Protein AF-A0AAW6P8F5-F1 (afdb_monomer)

Secondary structure (DSSP, 8-state):
-PPPPEEEEEEE-SS--EEEEESSEEEEEEEEEESSTTEEEEEEEE-TTS-EEEEEEEEEEPTT--B----S-EEE-TT-EEEEEESS-EEEEEEEES----EEEEEEE-TT--EEEEESSEEE-EEEEEE-SSS-EEEEEEEE-TTS-EEEEEEEEEE-TT-EEE--S-EEE-TT-EEEEEESS-EEEEEEEE-

Radius of gyration: 16.74 Å; Cα contacts (8 Å, |Δi|>4): 625; chains: 1; bounding box: 38×42×43 Å

Structure (mmCIF, N/CA/C/O backbone):
data_AF-A0AAW6P8F5-F1
#
_entry.id   AF-A0AAW6P8F5-F1
#
loop_
_atom_site.group_PDB
_atom_site.id
_atom_site.type_symbol
_atom_site.label_atom_id
_atom_site.label_alt_id
_atom_site.label_comp_id
_atom_site.label_asym_id
_atom_site.label_entity_id
_atom_site.label_seq_id
_atom_site.pdbx_PDB_ins_code
_atom_site.Cartn_x
_atom_site.Cartn_y
_atom_site.Cartn_z
_atom_site.occupancy
_atom_site.B_iso_or_equiv
_atom_site.auth_seq_id
_atom_site.auth_comp_id
_atom_site.auth_asym_id
_atom_site.auth_atom_id
_atom_site.pdbx_PDB_model_num
ATOM 1 N N . MET A 1 1 ? 4.689 -23.070 16.810 1.00 48.59 1 MET A N 1
ATOM 2 C CA . MET A 1 1 ? 5.165 -23.738 15.580 1.00 48.59 1 MET A CA 1
ATOM 3 C C . MET A 1 1 ? 5.319 -22.648 14.531 1.00 48.59 1 MET A C 1
ATOM 5 O O . MET A 1 1 ? 4.335 -21.970 14.269 1.00 48.59 1 MET A O 1
ATOM 9 N N . ALA A 1 2 ? 6.534 -22.364 14.055 1.00 56.84 2 ALA A N 1
ATOM 10 C CA . ALA A 1 2 ? 6.728 -21.344 13.023 1.00 56.84 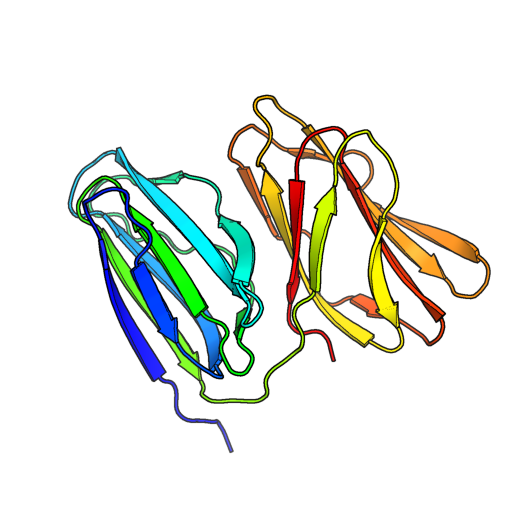2 ALA A CA 1
ATOM 11 C C . ALA A 1 2 ? 6.194 -21.886 11.690 1.00 56.84 2 ALA A C 1
ATOM 13 O O . ALA A 1 2 ? 6.501 -23.022 11.330 1.00 56.84 2 ALA A O 1
ATOM 14 N N . LEU A 1 3 ? 5.363 -21.109 10.997 1.00 65.75 3 LEU A N 1
ATOM 15 C CA . LEU A 1 3 ? 4.873 -21.479 9.669 1.00 65.75 3 LEU A CA 1
ATOM 16 C C . LEU A 1 3 ? 6.059 -21.486 8.685 1.00 65.75 3 LEU A C 1
ATOM 18 O O . LEU A 1 3 ? 6.947 -20.637 8.816 1.00 65.75 3 LEU A O 1
ATOM 22 N N . PRO A 1 4 ? 6.112 -22.432 7.731 1.00 75.81 4 PRO A N 1
ATOM 23 C CA . PRO A 1 4 ? 7.216 -22.514 6.784 1.00 75.81 4 PRO A CA 1
ATOM 24 C C . PRO A 1 4 ? 7.264 -21.248 5.925 1.00 75.81 4 PRO A C 1
ATOM 26 O O . PRO A 1 4 ? 6.243 -20.821 5.387 1.00 75.81 4 PRO A O 1
ATOM 29 N N . GLN A 1 5 ? 8.445 -20.643 5.786 1.00 83.06 5 GLN A N 1
ATOM 30 C CA . GLN A 1 5 ? 8.610 -19.523 4.863 1.00 83.06 5 GLN A CA 1
ATOM 31 C C . GLN A 1 5 ? 8.433 -19.986 3.411 1.00 83.06 5 GLN A C 1
ATOM 33 O O . GLN A 1 5 ? 8.855 -21.078 3.034 1.00 83.06 5 GLN A O 1
ATOM 38 N N . GLN A 1 6 ? 7.824 -19.127 2.602 1.00 88.00 6 GLN A N 1
ATOM 39 C CA . GLN A 1 6 ? 7.679 -19.272 1.161 1.00 88.00 6 GLN A CA 1
ATOM 40 C C . GLN A 1 6 ? 8.405 -18.129 0.456 1.00 88.00 6 GLN A C 1
ATOM 42 O O . GLN A 1 6 ? 8.373 -16.974 0.897 1.00 88.00 6 GLN A O 1
ATOM 47 N N . THR A 1 7 ? 9.047 -18.475 -0.655 1.00 90.81 7 THR A N 1
ATOM 48 C CA . THR A 1 7 ? 9.694 -17.530 -1.561 1.00 90.81 7 THR A CA 1
ATOM 49 C C . THR A 1 7 ? 8.877 -17.441 -2.837 1.00 90.81 7 THR A C 1
ATOM 51 O O . THR A 1 7 ? 8.507 -18.460 -3.415 1.00 90.81 7 THR A O 1
ATOM 54 N N . TYR A 1 8 ? 8.624 -16.216 -3.279 1.00 92.06 8 TYR A N 1
ATOM 55 C CA . TYR A 1 8 ? 7.922 -15.915 -4.519 1.00 92.06 8 TYR A CA 1
ATOM 56 C C . TYR A 1 8 ? 8.848 -15.100 -5.406 1.00 92.06 8 TYR A C 1
ATOM 58 O O . TYR A 1 8 ? 9.528 -14.199 -4.909 1.00 92.06 8 TYR A O 1
ATOM 66 N N . ILE A 1 9 ? 8.890 -15.423 -6.694 1.00 94.44 9 ILE A N 1
ATOM 67 C CA . ILE A 1 9 ? 9.818 -14.815 -7.647 1.00 94.44 9 ILE A CA 1
ATOM 68 C C . ILE A 1 9 ? 9.036 -14.394 -8.886 1.00 94.44 9 ILE A C 1
ATOM 70 O O . ILE A 1 9 ? 8.177 -15.139 -9.357 1.00 94.44 9 ILE A O 1
ATOM 74 N N . ALA A 1 10 ? 9.338 -13.211 -9.409 1.00 95.88 10 ALA A N 1
ATOM 75 C CA . ALA A 1 10 ? 8.818 -12.733 -10.683 1.00 95.88 10 ALA A CA 1
ATOM 76 C C . ALA A 1 10 ? 9.863 -11.863 -11.386 1.00 95.88 10 ALA 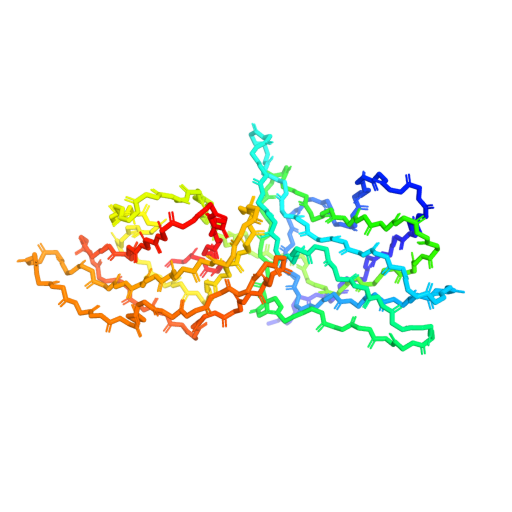A C 1
ATOM 78 O O . ALA A 1 10 ? 10.680 -11.231 -10.722 1.00 95.88 10 ALA A O 1
ATOM 79 N N . SER A 1 11 ? 9.783 -11.775 -12.712 1.00 95.75 11 SER A N 1
ATOM 80 C CA . SER A 1 11 ? 10.605 -10.859 -13.508 1.00 95.75 11 SER A CA 1
ATOM 81 C C . SER A 1 11 ? 9.707 -9.960 -14.361 1.00 95.75 11 SER A C 1
ATOM 83 O O . SER A 1 11 ? 8.730 -10.416 -14.968 1.00 95.75 11 SER A O 1
ATOM 85 N N . THR A 1 12 ? 10.018 -8.667 -14.401 1.00 96.31 12 THR A N 1
ATOM 86 C CA . THR A 1 12 ? 9.271 -7.634 -15.141 1.00 96.31 12 THR A CA 1
ATOM 87 C C . THR A 1 12 ? 10.214 -6.829 -16.029 1.00 96.31 12 THR A C 1
ATOM 89 O O . THR A 1 12 ? 11.408 -6.762 -15.747 1.00 96.31 12 THR A O 1
ATOM 92 N N . SER A 1 13 ? 9.698 -6.247 -17.116 1.00 95.38 13 SER A N 1
ATOM 93 C CA . SER A 1 13 ? 10.516 -5.448 -18.046 1.00 95.38 13 SER A CA 1
ATOM 94 C C . SER A 1 13 ? 9.728 -4.605 -19.056 1.00 95.38 13 SER A C 1
ATOM 96 O O . SER A 1 13 ? 10.319 -4.081 -19.989 1.00 95.38 13 SER A O 1
ATOM 98 N N . ASP A 1 14 ? 8.399 -4.587 -18.985 1.00 93.38 14 ASP A N 1
ATOM 99 C CA . ASP A 1 14 ? 7.521 -4.143 -20.079 1.00 93.38 14 ASP A CA 1
ATOM 100 C C . ASP A 1 14 ? 6.540 -3.042 -19.650 1.00 93.38 14 ASP A C 1
ATOM 102 O O . ASP A 1 14 ? 5.617 -2.695 -20.383 1.00 93.38 14 ASP A O 1
ATOM 106 N N . GLY A 1 15 ? 6.710 -2.507 -18.441 1.00 91.75 15 GLY A N 1
ATOM 107 C CA . GLY A 1 15 ? 5.831 -1.497 -17.860 1.00 91.75 15 GLY A CA 1
ATOM 108 C C . GLY A 1 15 ? 4.459 -2.035 -17.446 1.00 91.75 15 GLY A C 1
ATOM 109 O O . GLY A 1 15 ? 3.586 -1.253 -17.067 1.00 91.75 15 GLY A O 1
ATOM 110 N N . THR A 1 16 ? 4.239 -3.354 -17.492 1.00 94.25 16 THR A N 1
ATOM 111 C CA . THR A 1 16 ? 2.960 -3.967 -17.119 1.00 94.25 16 THR A CA 1
ATOM 112 C C . THR A 1 16 ? 2.992 -4.556 -15.711 1.00 94.25 16 THR A C 1
ATOM 114 O O . THR A 1 16 ? 4.024 -4.997 -15.205 1.00 94.25 16 THR A O 1
ATOM 117 N N . TRP A 1 17 ? 1.829 -4.560 -15.055 1.00 95.19 17 TRP A N 1
ATOM 118 C CA . TRP A 1 17 ? 1.675 -5.169 -13.736 1.00 95.19 17 TRP A CA 1
ATOM 119 C C . TRP A 1 17 ? 1.656 -6.694 -13.839 1.00 95.19 17 TRP A C 1
ATOM 121 O O . TRP A 1 17 ? 0.795 -7.257 -14.518 1.00 95.19 17 TRP A O 1
ATOM 131 N N . LYS A 1 18 ? 2.540 -7.357 -13.092 1.00 96.56 18 LYS A N 1
ATOM 132 C CA . LYS A 1 18 ? 2.615 -8.818 -12.970 1.00 96.56 18 LYS A CA 1
ATOM 133 C C . LYS A 1 18 ? 2.380 -9.251 -11.529 1.00 96.56 18 LYS A C 1
ATOM 135 O O . LYS A 1 18 ? 2.684 -8.522 -10.586 1.00 96.56 18 LYS A O 1
ATOM 140 N N . ASP A 1 19 ? 1.811 -10.438 -11.364 1.00 96.44 19 ASP A N 1
ATOM 141 C CA . ASP A 1 19 ? 1.562 -11.020 -10.048 1.00 96.44 19 ASP A CA 1
ATOM 142 C C . ASP A 1 19 ? 2.885 -11.532 -9.458 1.00 96.44 19 ASP A C 1
ATOM 144 O O . ASP A 1 19 ? 3.546 -12.369 -10.066 1.00 96.44 19 ASP A O 1
ATOM 148 N N . LEU A 1 20 ? 3.265 -11.038 -8.275 1.00 95.50 20 LEU A N 1
ATOM 149 C CA . LEU A 1 20 ? 4.395 -11.567 -7.502 1.00 95.50 20 LEU A CA 1
ATOM 150 C C . LEU A 1 20 ? 3.915 -12.591 -6.473 1.00 95.50 20 LEU A C 1
ATOM 152 O O . LEU A 1 20 ? 4.500 -13.658 -6.339 1.00 95.50 20 LEU A O 1
ATOM 156 N N . VAL A 1 21 ? 2.841 -12.273 -5.747 1.00 93.31 21 VAL A N 1
ATOM 157 C CA . VAL A 1 21 ? 2.234 -13.170 -4.755 1.00 93.31 21 VAL A CA 1
ATOM 158 C C . VAL A 1 21 ? 0.740 -13.251 -5.021 1.00 93.31 21 VAL A C 1
ATOM 160 O O . VAL A 1 21 ? 0.085 -12.222 -5.195 1.00 93.31 21 VAL A O 1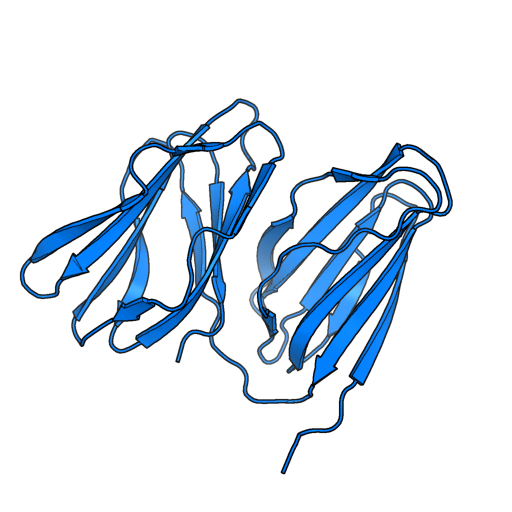
ATOM 163 N N . VAL A 1 22 ? 0.205 -14.470 -5.030 1.00 89.56 22 VAL A N 1
ATOM 164 C CA . VAL A 1 22 ? -1.221 -14.748 -5.224 1.00 89.56 22 VAL A CA 1
ATOM 165 C C . VAL A 1 22 ? -1.720 -15.609 -4.073 1.00 89.56 22 VAL A C 1
ATOM 167 O O . VAL A 1 22 ? -1.113 -16.630 -3.752 1.00 89.56 22 VAL A O 1
ATOM 170 N N . GLY A 1 23 ? -2.856 -15.224 -3.494 1.00 81.25 23 GLY A N 1
ATOM 171 C CA . GLY A 1 23 ? -3.505 -15.984 -2.431 1.00 81.25 23 GLY A CA 1
ATOM 172 C C . GLY A 1 23 ? -3.094 -15.546 -1.027 1.00 81.25 23 GLY A C 1
ATOM 173 O O . GLY A 1 23 ? -2.463 -14.510 -0.831 1.00 81.25 23 GLY A O 1
ATOM 174 N N . VAL A 1 24 ? -3.516 -16.337 -0.040 1.00 86.31 24 VAL A N 1
ATOM 175 C CA . VAL A 1 24 ? -3.389 -15.988 1.378 1.00 86.31 24 VAL A CA 1
ATOM 176 C C . VAL A 1 24 ? -1.935 -16.097 1.830 1.00 86.31 24 VAL A C 1
ATOM 178 O O . VAL A 1 24 ? -1.374 -17.192 1.883 1.00 86.31 24 VAL A O 1
ATOM 181 N N . ALA A 1 25 ? -1.336 -14.962 2.184 1.00 87.50 25 ALA A N 1
ATOM 182 C CA . ALA A 1 25 ? 0.052 -14.894 2.623 1.00 87.50 25 ALA A CA 1
ATOM 183 C C . ALA A 1 25 ? 0.304 -13.676 3.514 1.00 87.50 25 ALA A C 1
ATOM 185 O O . ALA A 1 25 ? -0.256 -12.600 3.302 1.00 87.50 25 ALA A O 1
ATOM 186 N N . THR A 1 26 ? 1.224 -13.818 4.465 1.00 86.38 26 THR A N 1
ATOM 187 C CA . THR A 1 26 ? 1.845 -12.680 5.150 1.00 86.38 26 THR A CA 1
ATOM 188 C C . THR A 1 26 ? 3.244 -12.486 4.584 1.00 86.38 26 THR A C 1
ATOM 190 O O . THR A 1 26 ? 4.142 -13.293 4.816 1.00 86.38 26 THR A O 1
ATOM 193 N N . ILE A 1 27 ? 3.434 -11.410 3.832 1.00 87.69 27 ILE A N 1
ATOM 194 C CA . ILE A 1 27 ? 4.688 -11.034 3.184 1.00 87.69 27 ILE A CA 1
ATOM 195 C C . ILE A 1 27 ? 5.512 -10.220 4.173 1.00 87.69 27 ILE A C 1
ATOM 197 O O . ILE A 1 27 ? 5.106 -9.136 4.594 1.00 87.69 27 ILE A O 1
ATOM 201 N N . SER A 1 28 ? 6.678 -10.737 4.542 1.00 84.50 28 SER A N 1
ATOM 202 C CA . SER A 1 28 ? 7.609 -10.078 5.457 1.00 84.50 28 SER A CA 1
ATOM 203 C C . SER A 1 28 ? 8.579 -9.157 4.725 1.00 84.50 28 SER A C 1
ATOM 205 O O . SER A 1 28 ? 9.000 -8.142 5.281 1.00 84.50 28 SER A O 1
ATOM 207 N N . SER A 1 29 ? 8.918 -9.467 3.471 1.00 87.19 29 SER A N 1
ATOM 208 C CA . SER A 1 29 ? 9.767 -8.600 2.662 1.00 87.19 29 SER A CA 1
ATOM 209 C C . SER A 1 29 ? 9.595 -8.777 1.167 1.00 87.19 29 SER A C 1
ATOM 211 O O . SER A 1 29 ? 9.262 -9.863 0.703 1.00 87.19 29 SER A O 1
ATOM 213 N N . VAL A 1 30 ? 9.925 -7.715 0.436 1.00 91.31 30 VAL A N 1
ATOM 214 C CA . VAL A 1 30 ? 10.095 -7.706 -1.016 1.00 91.31 30 VAL A CA 1
ATOM 215 C C . VAL A 1 30 ? 11.483 -7.148 -1.322 1.00 91.31 30 VAL A C 1
ATOM 217 O O . VAL A 1 30 ? 11.943 -6.222 -0.653 1.00 91.31 30 VAL A O 1
ATOM 220 N N . LEU A 1 31 ? 12.145 -7.734 -2.307 1.00 92.38 31 LEU A N 1
ATOM 221 C CA . LEU A 1 31 ? 13.406 -7.300 -2.888 1.00 92.38 31 LEU A CA 1
ATOM 222 C C . LEU A 1 31 ? 13.199 -7.098 -4.386 1.00 92.38 31 LEU A C 1
ATOM 224 O O . LEU A 1 31 ? 12.542 -7.917 -5.025 1.00 92.38 31 LEU A O 1
ATOM 228 N N . ALA A 1 32 ? 13.774 -6.027 -4.917 1.00 93.50 32 ALA A N 1
ATOM 229 C CA . ALA A 1 32 ? 13.822 -5.718 -6.338 1.00 93.50 32 ALA A CA 1
ATOM 230 C C . ALA A 1 32 ? 15.285 -5.545 -6.749 1.00 93.50 32 ALA A C 1
ATOM 232 O O . ALA A 1 32 ? 16.011 -4.778 -6.113 1.00 93.50 32 ALA A O 1
ATOM 233 N N . ASN A 1 33 ? 15.726 -6.255 -7.782 1.00 93.31 33 ASN A N 1
ATOM 234 C CA . ASN A 1 33 ? 17.078 -6.154 -8.316 1.00 93.31 33 ASN A CA 1
ATOM 235 C C . ASN A 1 33 ? 17.021 -5.752 -9.789 1.00 93.31 33 ASN A C 1
ATOM 237 O O . ASN A 1 33 ? 16.580 -6.536 -10.629 1.00 93.31 33 ASN A O 1
ATOM 241 N N . ALA A 1 34 ? 17.441 -4.525 -10.091 1.00 91.88 34 ALA A N 1
ATOM 242 C CA . ALA A 1 34 ? 17.457 -4.023 -11.455 1.00 91.88 34 ALA A CA 1
ATOM 243 C C . ALA A 1 34 ? 18.654 -4.578 -12.229 1.00 91.88 34 ALA A C 1
ATOM 245 O O . ALA A 1 34 ? 19.798 -4.476 -11.779 1.00 91.88 34 ALA A O 1
ATOM 246 N N . LEU A 1 35 ? 18.375 -5.135 -13.408 1.00 91.19 35 LEU A N 1
ATOM 247 C CA . LEU A 1 35 ? 19.375 -5.664 -14.340 1.00 91.19 35 LEU A CA 1
ATOM 248 C C . LEU A 1 35 ? 19.787 -4.614 -15.392 1.00 91.19 35 LEU A C 1
ATOM 250 O O . LEU A 1 35 ? 20.670 -4.859 -16.211 1.00 91.19 35 LEU A O 1
ATOM 254 N N . SER A 1 36 ? 19.159 -3.437 -15.352 1.00 87.00 36 SER A N 1
ATOM 255 C CA . SER A 1 36 ? 19.484 -2.227 -16.113 1.00 87.00 36 SER A CA 1
ATOM 256 C C . SER A 1 36 ? 19.492 -1.007 -15.182 1.00 87.00 36 SER A C 1
ATOM 258 O O . SER A 1 36 ? 18.877 -1.035 -14.116 1.00 87.00 36 SER A O 1
ATOM 260 N N . SER A 1 37 ? 20.191 0.067 -15.558 1.00 85.62 37 SER A N 1
ATOM 261 C CA . SER A 1 37 ? 20.144 1.330 -14.810 1.00 85.62 37 SER A CA 1
ATOM 262 C C . SER A 1 37 ? 18.793 2.020 -14.966 1.00 85.62 37 SER A C 1
ATOM 264 O O . SER A 1 37 ? 18.137 1.869 -15.995 1.00 85.62 37 SER A O 1
ATOM 266 N N . ASP A 1 38 ? 18.414 2.784 -13.942 1.00 86.38 38 ASP A N 1
ATOM 267 C CA . ASP A 1 38 ? 17.247 3.667 -13.918 1.00 86.38 38 ASP A CA 1
ATOM 268 C C . ASP A 1 38 ? 15.925 2.956 -14.236 1.00 86.38 38 ASP A C 1
ATOM 270 O O . ASP A 1 38 ? 15.015 3.540 -14.818 1.00 86.38 38 ASP A O 1
ATOM 274 N N . ALA A 1 39 ? 15.802 1.686 -13.835 1.00 89.88 39 ALA A N 1
ATOM 275 C CA . ALA A 1 39 ? 14.555 0.947 -13.986 1.00 89.88 39 ALA A CA 1
ATOM 276 C C . ALA A 1 39 ? 13.480 1.573 -13.090 1.00 89.88 39 ALA A C 1
ATOM 278 O O . ALA A 1 39 ? 13.628 1.591 -11.864 1.00 89.88 39 ALA A O 1
ATOM 279 N N . PHE A 1 40 ? 12.389 2.050 -13.682 1.00 89.56 40 PHE A N 1
ATOM 280 C CA . PHE A 1 40 ? 11.214 2.483 -12.945 1.00 89.56 40 PHE A CA 1
ATOM 281 C C . PHE A 1 40 ? 10.496 1.257 -12.406 1.00 89.56 40 PHE A C 1
ATOM 283 O O . PHE A 1 40 ? 10.140 0.356 -13.165 1.00 89.56 40 PHE A O 1
ATOM 290 N N . ILE A 1 41 ? 10.243 1.224 -11.102 1.00 90.38 41 ILE A N 1
ATOM 291 C CA . ILE A 1 41 ? 9.568 0.109 -10.446 1.00 90.38 41 ILE A CA 1
ATOM 292 C C . ILE A 1 41 ? 8.345 0.558 -9.668 1.00 90.38 41 ILE A C 1
ATOM 294 O O . ILE A 1 41 ? 8.341 1.614 -9.045 1.00 90.38 41 ILE A O 1
ATOM 298 N N . GLY A 1 42 ? 7.326 -0.291 -9.606 1.00 90.44 42 GLY A N 1
ATOM 299 C CA . GLY A 1 42 ? 6.172 -0.046 -8.750 1.00 90.44 42 GLY A CA 1
ATOM 300 C C . GLY A 1 42 ? 5.683 -1.305 -8.063 1.00 90.44 42 GLY A C 1
ATOM 301 O O . GLY A 1 42 ? 5.866 -2.423 -8.545 1.00 90.44 42 GLY A O 1
ATOM 302 N N . LEU A 1 43 ? 5.039 -1.101 -6.918 1.00 91.56 43 LEU A N 1
ATOM 303 C CA . LEU A 1 43 ? 4.442 -2.162 -6.122 1.00 91.56 43 LEU A CA 1
ATOM 304 C C . LEU A 1 43 ? 3.022 -1.761 -5.736 1.00 91.56 43 LEU A C 1
ATOM 306 O O . LEU A 1 43 ? 2.801 -0.650 -5.245 1.00 91.56 43 LEU A O 1
ATOM 310 N N . ARG A 1 44 ? 2.058 -2.666 -5.907 1.00 91.12 44 ARG A N 1
ATOM 311 C CA . ARG A 1 44 ? 0.676 -2.441 -5.470 1.00 91.12 44 ARG A CA 1
ATOM 312 C C . ARG A 1 44 ? 0.042 -3.683 -4.871 1.00 91.12 44 ARG A C 1
ATOM 314 O O . ARG A 1 44 ? 0.329 -4.809 -5.271 1.00 91.12 44 ARG A O 1
ATOM 321 N N . LEU A 1 45 ? -0.895 -3.448 -3.968 1.00 90.44 45 LEU A N 1
ATOM 322 C CA . LEU A 1 45 ? -1.878 -4.428 -3.544 1.00 90.44 45 LEU A CA 1
ATOM 323 C C . LEU A 1 45 ? -3.068 -4.373 -4.507 1.00 90.44 45 LEU A C 1
ATOM 325 O O . LEU A 1 45 ? -3.598 -3.293 -4.767 1.00 90.44 45 LEU A O 1
ATOM 329 N N . ARG A 1 46 ? -3.509 -5.524 -5.013 1.00 92.00 46 ARG A N 1
ATOM 330 C CA . ARG A 1 46 ? -4.798 -5.683 -5.693 1.00 92.00 46 ARG A CA 1
ATOM 331 C C . ARG A 1 46 ? -5.693 -6.566 -4.836 1.00 92.00 46 ARG A C 1
ATOM 333 O O . ARG A 1 46 ? -5.341 -7.707 -4.555 1.00 92.00 46 ARG A O 1
ATOM 340 N N . LYS A 1 47 ? -6.830 -6.026 -4.422 1.00 88.00 47 LYS A N 1
ATOM 341 C CA . LYS A 1 47 ? -7.839 -6.708 -3.620 1.00 88.00 47 LYS A CA 1
ATOM 342 C C . LYS A 1 47 ? -8.677 -7.652 -4.480 1.00 88.00 47 LYS A C 1
ATOM 344 O O . LYS A 1 47 ? -8.792 -7.458 -5.694 1.00 88.00 47 LYS A O 1
ATOM 349 N N . ALA A 1 48 ? -9.272 -8.660 -3.848 1.00 88.38 48 ALA A N 1
ATOM 350 C CA . ALA A 1 48 ? -10.150 -9.627 -4.514 1.00 88.38 48 ALA A CA 1
ATOM 351 C C . ALA A 1 48 ? -11.340 -8.979 -5.255 1.00 88.38 48 ALA A C 1
ATOM 353 O O . ALA A 1 48 ? -11.743 -9.463 -6.310 1.00 88.38 48 ALA A O 1
ATOM 354 N N . ASP A 1 49 ? -11.859 -7.861 -4.741 1.00 86.56 49 ASP A N 1
ATOM 355 C CA . ASP A 1 49 ? -12.930 -7.058 -5.356 1.00 86.56 49 ASP A CA 1
ATOM 356 C C . ASP A 1 49 ? -12.457 -6.189 -6.542 1.00 86.56 49 ASP A C 1
ATOM 358 O O . ASP A 1 49 ? -13.249 -5.486 -7.166 1.00 86.56 49 ASP A O 1
ATOM 362 N N . GLY A 1 50 ? -11.166 -6.251 -6.882 1.00 86.94 50 GLY A N 1
ATOM 363 C CA . GLY A 1 50 ? -10.546 -5.506 -7.973 1.00 86.94 50 GLY A CA 1
ATOM 364 C C . GLY A 1 50 ? -9.940 -4.165 -7.564 1.00 86.94 50 GLY A C 1
ATOM 365 O O . GLY A 1 50 ? -9.199 -3.593 -8.367 1.00 86.94 50 GLY A O 1
ATOM 366 N N . THR A 1 51 ? -10.177 -3.690 -6.338 1.00 86.69 51 THR A N 1
A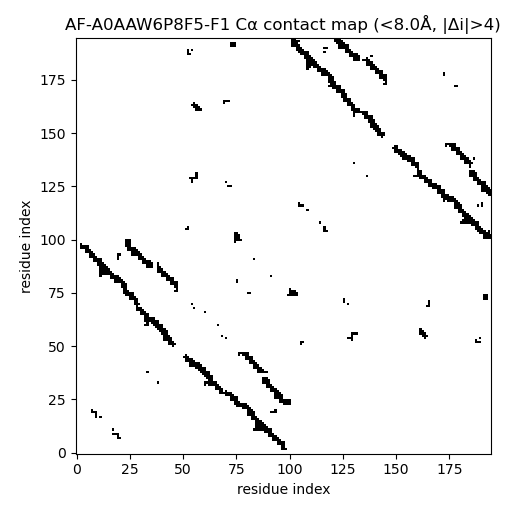TOM 367 C CA . THR A 1 51 ? -9.617 -2.426 -5.839 1.00 86.69 51 THR A CA 1
ATOM 368 C C . THR A 1 51 ? -8.092 -2.505 -5.783 1.00 86.69 51 THR A C 1
ATOM 370 O O . THR A 1 51 ? -7.526 -3.540 -5.429 1.00 86.69 51 THR A O 1
ATOM 373 N N . THR A 1 52 ? -7.390 -1.424 -6.123 1.00 87.12 52 THR A N 1
ATOM 374 C CA . THR A 1 52 ? -5.919 -1.388 -6.090 1.00 87.12 52 THR A CA 1
ATOM 375 C C . THR A 1 52 ? -5.401 -0.263 -5.219 1.00 87.12 52 THR A C 1
ATOM 377 O O . THR A 1 52 ? -5.994 0.811 -5.200 1.00 87.12 52 THR A O 1
ATOM 380 N N . ALA A 1 53 ? -4.262 -0.495 -4.573 1.00 84.38 53 ALA A N 1
ATOM 381 C CA . ALA A 1 53 ? -3.565 0.506 -3.782 1.00 84.38 53 ALA A CA 1
ATOM 382 C C . ALA A 1 53 ? -2.056 0.399 -3.986 1.00 84.38 53 ALA A C 1
ATOM 384 O O . ALA A 1 53 ? -1.467 -0.673 -3.804 1.00 84.38 53 ALA A O 1
ATOM 385 N N . ARG A 1 54 ? -1.422 1.502 -4.368 1.00 86.00 54 ARG A N 1
ATOM 386 C CA . ARG A 1 54 ? 0.028 1.605 -4.497 1.00 86.00 54 ARG A CA 1
ATOM 387 C C . ARG A 1 54 ? 0.661 1.523 -3.111 1.00 86.00 54 ARG A C 1
ATOM 389 O O . ARG A 1 54 ? 0.265 2.208 -2.175 1.00 86.00 54 ARG A O 1
ATOM 396 N N . LEU A 1 55 ? 1.644 0.642 -2.992 1.00 82.88 55 LEU A N 1
ATOM 397 C CA . LEU A 1 55 ? 2.469 0.460 -1.796 1.00 82.88 55 LEU A CA 1
ATOM 398 C C . LEU A 1 55 ? 3.770 1.249 -1.917 1.00 82.88 55 LEU A C 1
ATOM 400 O O . LEU A 1 55 ? 4.311 1.746 -0.934 1.00 82.88 55 LEU A O 1
ATOM 404 N N . MET A 1 56 ? 4.265 1.326 -3.146 1.00 80.12 56 MET A N 1
ATOM 405 C CA . MET A 1 56 ? 5.431 2.086 -3.530 1.00 80.12 56 MET A CA 1
ATOM 406 C C . MET A 1 56 ? 5.092 2.744 -4.867 1.00 80.12 56 MET A C 1
ATOM 408 O O . MET A 1 56 ? 4.847 2.032 -5.852 1.00 80.12 56 MET A O 1
ATOM 412 N N . PRO A 1 57 ? 5.016 4.077 -4.898 1.00 67.12 57 PRO A N 1
ATOM 413 C CA . PRO A 1 57 ? 4.990 4.802 -6.148 1.00 67.12 57 PRO A CA 1
ATOM 414 C C . PRO A 1 57 ? 6.325 4.610 -6.865 1.00 67.12 57 PRO A C 1
ATOM 416 O O . PRO A 1 57 ? 7.340 4.311 -6.246 1.00 67.12 57 PRO A O 1
ATOM 419 N N . GLY A 1 58 ? 6.260 4.706 -8.185 1.00 71.31 58 GLY A N 1
ATOM 420 C CA . GLY A 1 58 ? 7.377 4.581 -9.106 1.00 71.31 58 GLY A CA 1
ATOM 421 C C . GLY A 1 58 ? 8.735 5.047 -8.592 1.00 71.31 58 GLY A C 1
ATOM 422 O O . GLY A 1 58 ? 8.937 6.252 -8.517 1.00 71.31 58 GLY A O 1
ATOM 423 N N . ASN A 1 59 ? 9.664 4.134 -8.307 1.00 75.94 59 ASN A N 1
ATOM 424 C CA . ASN A 1 59 ? 11.041 4.482 -7.941 1.00 75.94 59 ASN A CA 1
ATOM 425 C C . ASN A 1 59 ? 11.996 4.114 -9.074 1.00 75.94 59 ASN A C 1
ATOM 427 O O . ASN A 1 59 ? 11.860 3.040 -9.653 1.00 75.94 59 ASN A O 1
ATOM 431 N N . LEU A 1 60 ? 12.992 4.958 -9.343 1.00 82.31 60 LEU A N 1
ATOM 432 C CA . LEU A 1 60 ? 14.105 4.595 -10.219 1.00 82.31 60 LEU A CA 1
ATOM 433 C C . LEU A 1 60 ? 15.133 3.792 -9.422 1.00 82.31 60 LEU A C 1
ATOM 435 O O . LEU A 1 60 ? 15.614 4.242 -8.378 1.00 82.31 60 LEU A O 1
ATOM 439 N N . LEU A 1 61 ? 15.454 2.594 -9.901 1.00 84.12 61 LEU A N 1
ATOM 440 C CA . LEU A 1 61 ? 16.477 1.755 -9.297 1.00 84.12 61 LEU A CA 1
ATOM 441 C C . LEU A 1 61 ? 17.846 1.957 -9.951 1.00 84.12 61 LEU A C 1
ATOM 443 O O . LEU A 1 61 ? 17.955 1.870 -11.175 1.00 84.12 61 LEU A O 1
ATOM 447 N N . PRO A 1 62 ? 18.915 2.108 -9.151 1.00 79.94 62 PRO A N 1
ATOM 448 C CA . PRO A 1 62 ? 20.264 1.998 -9.670 1.00 79.94 62 PRO A CA 1
ATOM 449 C C . PRO A 1 62 ? 20.569 0.552 -10.085 1.00 79.94 62 PRO A C 1
ATOM 451 O O . PRO A 1 62 ? 20.110 -0.410 -9.462 1.00 79.94 62 PRO A O 1
ATOM 454 N N . LEU A 1 63 ? 21.387 0.408 -11.130 1.00 85.75 63 LEU A N 1
ATOM 455 C CA . LEU A 1 63 ? 21.806 -0.889 -11.662 1.00 85.75 63 LEU A CA 1
ATOM 456 C C . LEU A 1 63 ? 22.461 -1.754 -10.572 1.00 85.75 63 LEU A C 1
ATOM 458 O O . LEU A 1 63 ? 23.313 -1.273 -9.820 1.00 85.75 63 LEU A O 1
ATOM 462 N N . ASN A 1 64 ? 22.099 -3.041 -10.523 1.00 78.69 64 ASN A N 1
ATOM 463 C CA . ASN A 1 64 ? 22.699 -4.061 -9.653 1.00 78.69 64 ASN A CA 1
ATOM 464 C C . ASN A 1 64 ? 22.701 -3.719 -8.154 1.00 78.69 64 ASN A C 1
ATOM 466 O O . ASN A 1 64 ? 23.508 -4.253 -7.391 1.00 78.69 64 ASN A O 1
ATOM 470 N N . THR A 1 65 ? 21.807 -2.832 -7.720 1.00 82.75 65 THR A N 1
ATOM 471 C CA . THR A 1 65 ? 21.649 -2.484 -6.310 1.00 82.75 65 THR A CA 1
ATOM 472 C C . THR A 1 65 ? 20.318 -3.037 -5.812 1.00 82.75 65 THR A C 1
ATOM 474 O O . THR A 1 65 ? 19.265 -2.505 -6.173 1.00 82.75 65 THR A O 1
ATOM 477 N N . PRO A 1 66 ? 20.327 -4.085 -4.969 1.00 85.19 66 PRO A N 1
ATOM 478 C CA . PRO A 1 66 ? 19.102 -4.625 -4.404 1.00 85.19 66 PRO A CA 1
ATOM 479 C C . PRO A 1 66 ? 18.352 -3.564 -3.597 1.00 85.19 66 PRO A C 1
ATOM 481 O O . PRO A 1 66 ? 18.860 -3.030 -2.609 1.00 85.19 66 PRO A O 1
ATOM 484 N N . HIS A 1 67 ? 17.114 -3.291 -3.990 1.00 88.25 67 HIS A N 1
ATOM 485 C CA . HIS A 1 67 ? 16.223 -2.383 -3.289 1.00 88.25 67 HIS A CA 1
ATOM 486 C C . HIS A 1 67 ? 15.203 -3.163 -2.465 1.00 88.25 67 HIS A C 1
ATOM 488 O O . HIS A 1 67 ? 14.582 -4.113 -2.945 1.00 88.25 67 HIS A O 1
ATOM 494 N N . ARG A 1 68 ? 15.011 -2.751 -1.210 1.00 87.81 68 ARG A N 1
ATOM 495 C CA . ARG A 1 68 ? 14.063 -3.367 -0.276 1.00 87.81 68 ARG A CA 1
ATOM 496 C C . ARG A 1 68 ? 12.995 -2.346 0.124 1.00 87.81 68 ARG A C 1
ATOM 498 O O . ARG A 1 68 ? 13.244 -1.560 1.041 1.00 87.81 68 ARG A O 1
ATOM 505 N N . PRO A 1 69 ? 11.804 -2.366 -0.503 1.00 80.38 69 PRO A N 1
ATOM 506 C CA . PRO A 1 69 ? 10.702 -1.504 -0.099 1.00 80.38 69 PRO A CA 1
ATOM 507 C C . PRO A 1 69 ? 10.315 -1.734 1.368 1.00 80.38 69 PRO A C 1
ATOM 509 O O . PRO A 1 69 ? 10.168 -2.872 1.829 1.00 80.38 69 PRO A O 1
ATOM 512 N N . ALA A 1 70 ? 10.127 -0.649 2.116 1.00 74.50 70 ALA A N 1
ATOM 513 C CA . ALA A 1 70 ? 9.836 -0.688 3.547 1.00 74.50 70 ALA A CA 1
ATOM 514 C C . ALA A 1 70 ? 8.347 -0.973 3.838 1.00 74.50 70 ALA A C 1
ATOM 516 O O . ALA A 1 70 ? 7.633 -0.132 4.376 1.00 74.50 70 ALA A O 1
ATOM 517 N N . LEU A 1 71 ? 7.871 -2.178 3.508 1.00 72.56 71 LEU A N 1
ATOM 518 C CA . LEU A 1 71 ? 6.448 -2.545 3.633 1.00 72.56 71 LEU A CA 1
ATOM 5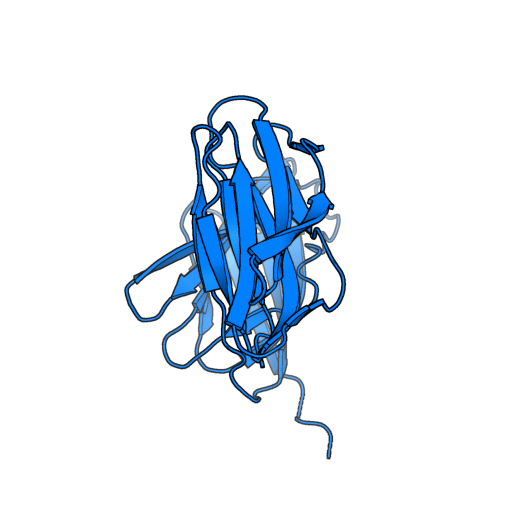19 C C . LEU A 1 71 ? 5.999 -2.834 5.072 1.00 72.56 71 LEU A C 1
ATOM 521 O O . LEU A 1 71 ? 4.816 -2.742 5.373 1.00 72.56 71 LEU A O 1
ATOM 525 N N . GLY A 1 72 ? 6.923 -3.201 5.968 1.00 62.16 72 GLY A N 1
ATOM 526 C CA . GLY A 1 72 ? 6.612 -3.446 7.384 1.00 62.16 72 GLY A CA 1
ATOM 527 C C . GLY A 1 72 ? 5.715 -4.660 7.668 1.00 62.16 72 GLY A C 1
ATOM 528 O O . GLY A 1 72 ? 5.219 -4.780 8.785 1.00 62.16 72 GLY A O 1
ATOM 529 N N . GLY A 1 73 ? 5.536 -5.553 6.690 1.00 74.31 73 GLY A N 1
ATOM 530 C CA . GLY A 1 73 ? 4.603 -6.675 6.751 1.00 74.31 73 GLY A CA 1
ATOM 531 C C . GLY A 1 73 ? 3.307 -6.371 5.996 1.00 74.31 73 GLY A C 1
ATOM 532 O O . GLY A 1 73 ? 2.564 -5.457 6.354 1.00 74.31 73 GLY A O 1
ATOM 533 N N . LEU A 1 74 ? 3.021 -7.151 4.955 1.00 81.56 74 LEU A N 1
ATOM 534 C CA . LEU A 1 74 ? 1.807 -7.033 4.146 1.00 81.56 74 LEU A CA 1
ATOM 535 C C . LEU A 1 74 ? 1.027 -8.341 4.214 1.00 81.56 74 LEU A C 1
ATOM 537 O O . LEU A 1 74 ? 1.589 -9.404 3.983 1.00 81.56 74 LEU A O 1
ATOM 541 N N . SER A 1 75 ? -0.263 -8.271 4.522 1.00 81.69 75 SER A N 1
ATOM 542 C CA . SER A 1 75 ? -1.128 -9.454 4.543 1.00 81.69 75 SER A CA 1
ATOM 543 C C . SER A 1 75 ? -2.051 -9.455 3.343 1.00 81.69 75 SER A C 1
A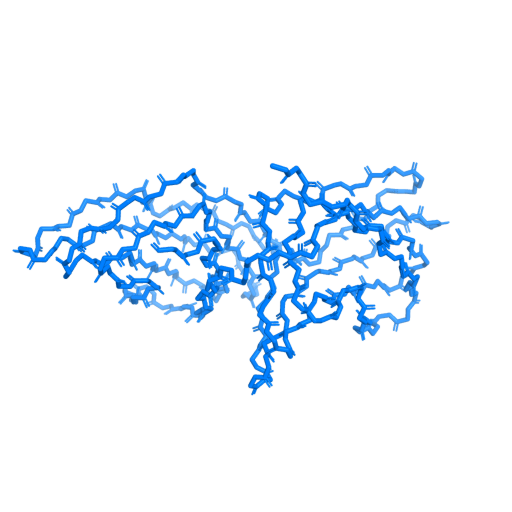TOM 545 O O . SER A 1 75 ? -2.633 -8.425 3.007 1.00 81.69 75 SER A O 1
ATOM 547 N N . LEU A 1 76 ? -2.153 -10.614 2.707 1.00 84.25 76 LEU A N 1
ATOM 548 C CA . LEU A 1 76 ? -3.034 -10.888 1.588 1.00 84.25 76 LEU A CA 1
ATOM 549 C C . LEU A 1 76 ? -4.143 -11.824 2.063 1.00 84.25 76 LEU A C 1
ATOM 551 O O . LEU A 1 76 ? -3.875 -12.884 2.632 1.00 84.25 76 LEU A O 1
ATOM 555 N N . GLY A 1 77 ? -5.387 -11.417 1.835 1.00 83.38 77 GLY A N 1
ATOM 556 C CA . GLY A 1 77 ? -6.559 -12.264 1.985 1.00 83.38 77 GLY A CA 1
ATOM 557 C C . GLY A 1 77 ? -6.787 -13.161 0.770 1.00 83.38 77 GLY A C 1
ATOM 558 O O . GLY A 1 77 ? -6.044 -13.147 -0.214 1.00 83.38 77 GLY A O 1
ATOM 559 N N . ALA A 1 78 ? -7.850 -13.959 0.830 1.00 85.00 78 ALA A N 1
ATOM 560 C CA . ALA A 1 78 ? -8.236 -14.811 -0.286 1.00 85.00 78 ALA A CA 1
ATOM 561 C C . ALA A 1 78 ? -8.579 -13.955 -1.518 1.00 85.00 78 ALA A C 1
ATOM 563 O O . ALA A 1 78 ? -9.397 -13.045 -1.433 1.00 85.00 78 ALA A O 1
ATOM 564 N N . GLY A 1 79 ? -7.946 -14.251 -2.657 1.00 87.31 79 GLY A N 1
ATOM 565 C CA . GLY A 1 79 ? -8.129 -13.512 -3.912 1.00 87.31 79 GLY A CA 1
ATOM 566 C C . GLY A 1 79 ? -7.312 -12.220 -4.036 1.00 87.31 79 GLY A C 1
ATOM 567 O O . GLY A 1 79 ? -7.247 -11.663 -5.133 1.00 87.31 79 GLY A O 1
ATOM 568 N N . ASP A 1 80 ? -6.651 -11.771 -2.965 1.00 89.75 80 ASP A N 1
ATOM 569 C CA . ASP A 1 80 ? -5.721 -10.648 -3.040 1.00 89.75 80 ASP A CA 1
ATOM 570 C C . ASP A 1 80 ? -4.437 -11.042 -3.781 1.00 89.75 80 ASP A C 1
ATOM 572 O O . ASP A 1 80 ? -4.029 -12.210 -3.832 1.00 89.75 80 ASP A O 1
ATOM 576 N N . LYS A 1 81 ? -3.781 -10.031 -4.349 1.00 92.50 81 LYS A N 1
ATOM 577 C CA . LYS A 1 81 ? -2.526 -10.170 -5.078 1.00 92.50 81 LYS A CA 1
ATOM 578 C C . LYS A 1 81 ? -1.569 -9.047 -4.712 1.00 92.50 81 LYS A C 1
ATOM 580 O O . LYS A 1 81 ? -1.955 -7.876 -4.708 1.00 92.50 81 LYS A O 1
ATOM 585 N N . LEU A 1 82 ? -0.306 -9.392 -4.485 1.00 92.94 82 LEU A N 1
ATOM 586 C CA . LEU A 1 82 ? 0.780 -8.421 -4.554 1.00 92.94 82 LEU A CA 1
ATOM 587 C C . LEU A 1 82 ? 1.278 -8.378 -5.995 1.00 92.94 82 LEU A C 1
ATOM 589 O O . LEU A 1 82 ? 1.693 -9.406 -6.533 1.00 92.94 82 LEU A O 1
ATOM 593 N N . GLN A 1 83 ? 1.239 -7.199 -6.606 1.00 95.25 83 GLN A N 1
ATOM 594 C CA . GLN A 1 83 ? 1.658 -6.999 -7.987 1.00 95.25 83 GLN A CA 1
ATOM 595 C C . GLN A 1 83 ? 2.845 -6.048 -8.065 1.00 95.25 83 GLN A C 1
ATOM 597 O O . GLN A 1 83 ? 2.929 -5.075 -7.313 1.00 95.25 83 GLN A O 1
ATOM 602 N N . VAL A 1 84 ? 3.729 -6.331 -9.011 1.00 95.50 84 VAL A N 1
ATOM 603 C CA . VAL A 1 84 ? 4.943 -5.571 -9.315 1.00 95.50 84 VAL A CA 1
ATOM 604 C C . VAL A 1 84 ? 4.902 -5.079 -10.752 1.00 95.50 84 VAL A C 1
ATOM 606 O O . VAL A 1 84 ? 4.270 -5.708 -11.600 1.00 95.50 84 VAL A O 1
ATOM 609 N N . LEU A 1 85 ? 5.570 -3.967 -11.036 1.00 94.50 85 LEU A N 1
ATOM 610 C CA . LEU A 1 85 ? 5.872 -3.553 -12.402 1.00 94.50 85 LEU A CA 1
ATOM 611 C C . LEU A 1 85 ? 7.316 -3.083 -12.505 1.00 94.50 85 LEU A C 1
ATOM 613 O O . LEU A 1 85 ? 7.861 -2.554 -11.533 1.00 94.50 85 LEU A O 1
ATOM 617 N N . SER A 1 86 ? 7.877 -3.189 -13.703 1.00 94.44 86 SER A N 1
ATOM 618 C CA . SER A 1 86 ? 9.023 -2.384 -14.101 1.00 94.44 86 SER A CA 1
ATOM 619 C C . SER A 1 86 ? 9.018 -2.115 -15.599 1.00 94.44 86 SER A C 1
ATOM 621 O O . SER A 1 86 ? 8.530 -2.950 -16.365 1.00 94.44 86 SER A O 1
ATOM 623 N N . ASP A 1 87 ? 9.533 -0.959 -16.013 1.00 93.56 87 ASP A N 1
ATOM 624 C CA . ASP A 1 87 ? 9.697 -0.573 -17.426 1.00 93.56 87 ASP A CA 1
ATOM 625 C C . ASP A 1 87 ? 10.993 -1.103 -18.060 1.00 93.56 87 ASP A C 1
ATOM 627 O O . ASP A 1 87 ? 11.123 -1.127 -19.281 1.00 93.56 87 ASP A O 1
ATOM 631 N N . ALA A 1 88 ? 11.920 -1.578 -17.232 1.00 93.88 88 ALA A N 1
ATOM 632 C CA . ALA A 1 88 ? 13.159 -2.223 -17.631 1.00 93.88 88 ALA A CA 1
ATOM 633 C C . ALA A 1 88 ? 13.386 -3.514 -16.816 1.00 93.88 88 ALA A C 1
ATOM 635 O O . ALA A 1 88 ? 12.686 -3.729 -15.821 1.00 93.88 88 ALA A O 1
ATOM 636 N N . PRO A 1 89 ? 14.294 -4.420 -17.224 1.00 95.12 89 PRO A N 1
ATOM 637 C CA . PRO A 1 89 ? 14.452 -5.729 -16.588 1.00 95.12 89 PRO A CA 1
ATOM 638 C C . PRO A 1 89 ? 14.754 -5.665 -15.080 1.00 95.12 89 PRO A C 1
ATOM 640 O O . PRO A 1 89 ? 15.788 -5.145 -14.657 1.00 95.12 89 PRO A O 1
ATOM 643 N N . VAL A 1 90 ? 13.856 -6.229 -14.267 1.00 95.12 90 VAL A N 1
ATOM 644 C CA . VAL A 1 90 ? 13.975 -6.321 -12.802 1.00 95.12 90 VAL A CA 1
ATOM 645 C C . VAL A 1 90 ? 13.551 -7.707 -12.334 1.00 95.12 90 VAL A C 1
ATOM 647 O O . VAL A 1 90 ? 12.473 -8.186 -12.698 1.00 95.12 90 VAL A O 1
ATOM 650 N N . ASP A 1 91 ? 14.368 -8.304 -11.469 1.00 95.69 91 ASP A N 1
ATOM 651 C CA . ASP A 1 91 ? 14.020 -9.515 -10.730 1.00 95.69 91 ASP A CA 1
ATOM 652 C C . ASP A 1 91 ? 13.467 -9.168 -9.348 1.00 95.69 91 ASP A C 1
ATOM 654 O O . ASP A 1 91 ? 14.048 -8.386 -8.588 1.00 95.69 91 ASP A O 1
ATOM 658 N N . TRP A 1 92 ? 12.342 -9.786 -9.009 1.00 95.38 92 TRP A N 1
ATOM 659 C CA . TRP A 1 92 ? 11.618 -9.579 -7.764 1.00 95.38 92 TRP A CA 1
ATOM 660 C C . TRP A 1 92 ? 11.634 -10.834 -6.919 1.00 95.38 92 TRP A C 1
ATOM 662 O O . TRP A 1 92 ? 11.360 -11.927 -7.409 1.00 95.38 92 TRP A O 1
ATOM 672 N N . ILE A 1 93 ? 11.878 -10.663 -5.624 1.00 94.88 93 ILE A N 1
ATOM 673 C CA . ILE A 1 93 ? 11.820 -11.745 -4.645 1.00 94.88 93 ILE A CA 1
ATOM 674 C C . ILE A 1 93 ? 10.973 -11.277 -3.468 1.00 94.88 93 ILE A C 1
ATOM 676 O O . ILE A 1 93 ? 11.342 -10.333 -2.771 1.00 94.88 93 ILE A O 1
ATOM 680 N N . ALA A 1 94 ? 9.850 -11.943 -3.211 1.00 92.94 94 ALA A N 1
ATOM 681 C CA . ALA A 1 94 ? 9.116 -11.794 -1.962 1.00 92.94 94 ALA A CA 1
ATOM 682 C C . ALA A 1 94 ? 9.377 -12.984 -1.040 1.00 92.94 94 ALA A C 1
ATOM 684 O O . ALA A 1 94 ? 9.451 -14.135 -1.470 1.00 92.94 94 ALA A O 1
ATOM 685 N N . THR A 1 95 ? 9.471 -12.695 0.251 1.00 90.75 95 THR A N 1
ATOM 686 C CA . THR A 1 95 ? 9.503 -13.699 1.313 1.00 90.75 95 THR A CA 1
ATOM 687 C C . THR A 1 95 ? 8.280 -13.495 2.183 1.00 90.75 95 THR A C 1
ATOM 689 O O . THR A 1 95 ? 7.954 -12.369 2.567 1.00 90.75 95 THR A O 1
ATOM 692 N N . GLY A 1 96 ? 7.597 -14.585 2.497 1.00 87.81 96 GLY A N 1
ATOM 693 C CA . GLY A 1 96 ? 6.436 -14.571 3.368 1.00 87.81 96 GLY A CA 1
ATOM 694 C C . GLY A 1 96 ? 6.209 -15.921 4.017 1.00 87.81 96 GLY A C 1
ATOM 695 O O . GLY A 1 96 ? 7.049 -16.810 3.929 1.00 87.81 96 GLY A O 1
ATOM 696 N N . ALA A 1 97 ? 5.071 -16.072 4.674 1.00 83.69 97 ALA A N 1
ATOM 697 C CA . ALA A 1 97 ? 4.579 -17.356 5.141 1.00 83.69 97 ALA A CA 1
ATOM 698 C C . ALA A 1 97 ? 3.099 -17.500 4.754 1.00 83.69 97 ALA A C 1
ATOM 700 O O . ALA A 1 97 ? 2.367 -16.501 4.786 1.00 83.69 97 ALA A O 1
ATOM 701 N N . PRO A 1 98 ? 2.639 -18.717 4.416 1.00 73.06 98 PRO A N 1
ATOM 702 C CA . PRO A 1 98 ? 1.216 -19.007 4.367 1.00 73.06 98 PRO A CA 1
ATOM 703 C C . PRO A 1 98 ? 0.693 -18.863 5.797 1.00 73.06 98 PRO A C 1
ATOM 705 O O . PRO A 1 98 ? 1.242 -19.471 6.714 1.00 73.06 98 PRO A O 1
ATOM 708 N N . GLY A 1 99 ? -0.301 -18.014 6.029 1.00 65.12 99 GLY A N 1
ATOM 709 C CA . GLY A 1 99 ? -0.672 -17.643 7.393 1.00 65.12 99 GLY A CA 1
ATOM 710 C C . GLY A 1 99 ? -1.931 -16.796 7.473 1.00 65.12 99 GLY A C 1
ATOM 711 O O . GLY A 1 99 ? -2.591 -16.563 6.466 1.00 65.12 99 GLY A O 1
ATOM 712 N N . LEU A 1 100 ? -2.279 -16.382 8.693 1.00 57.66 100 LEU A N 1
ATOM 713 C CA . LEU A 1 100 ? -3.515 -15.659 8.987 1.00 57.66 100 LEU A CA 1
ATOM 714 C C . LEU A 1 100 ? -3.643 -14.415 8.097 1.00 57.66 100 LEU A C 1
ATOM 716 O O . LEU A 1 100 ? -2.776 -13.541 8.087 1.00 57.66 100 LEU A O 1
ATOM 720 N N . ALA A 1 101 ? -4.740 -14.354 7.344 1.00 58.69 101 ALA A N 1
ATOM 721 C CA . ALA A 1 101 ? -5.114 -13.177 6.583 1.00 58.69 101 ALA A CA 1
ATOM 722 C C . ALA A 1 101 ? -5.472 -12.059 7.566 1.00 58.69 101 ALA A C 1
ATOM 724 O O . ALA A 1 101 ? -6.579 -12.030 8.098 1.00 58.69 101 ALA A O 1
ATOM 725 N N . TYR A 1 102 ? -4.542 -11.145 7.822 1.00 63.59 102 TYR A N 1
ATOM 726 C CA . TYR A 1 102 ? -4.891 -9.906 8.500 1.00 63.59 102 TYR A CA 1
ATOM 727 C C . TYR A 1 102 ? -5.609 -8.981 7.528 1.00 63.59 102 TYR A C 1
ATOM 729 O O . TYR A 1 102 ? -5.229 -8.885 6.355 1.00 63.59 102 TYR A O 1
ATOM 737 N N . ALA A 1 103 ? -6.646 -8.299 8.009 1.00 62.66 103 ALA A N 1
ATOM 738 C CA . ALA A 1 103 ? -7.385 -7.381 7.166 1.00 62.66 103 ALA A CA 1
ATOM 739 C C . ALA A 1 103 ? -6.467 -6.230 6.725 1.00 62.66 103 ALA A C 1
ATOM 741 O O . ALA A 1 103 ? -5.582 -5.771 7.455 1.00 62.66 103 ALA A O 1
ATOM 742 N N . SER A 1 104 ? -6.676 -5.782 5.492 1.00 68.81 104 SER A N 1
ATOM 743 C CA . SER A 1 104 ? -6.047 -4.589 4.943 1.00 68.81 104 SER A CA 1
ATOM 744 C C . SER A 1 104 ? -7.148 -3.601 4.590 1.00 68.81 104 SER A C 1
ATOM 746 O O . SER A 1 104 ? -8.034 -3.957 3.809 1.00 68.81 104 SER A O 1
ATOM 748 N N . SER A 1 105 ? -7.091 -2.382 5.116 1.00 74.94 105 SER A N 1
ATOM 749 C CA . SER A 1 105 ? -8.002 -1.319 4.683 1.00 74.94 105 SER A CA 1
ATOM 750 C C . SER A 1 105 ? -7.314 -0.450 3.646 1.00 74.94 105 SER A C 1
ATOM 752 O O . SER A 1 105 ? -6.172 -0.045 3.860 1.00 74.94 105 SER A O 1
ATOM 754 N N . VAL A 1 106 ? -8.005 -0.192 2.538 1.00 81.31 106 VAL A N 1
ATOM 755 C CA . VAL A 1 106 ? -7.541 0.651 1.437 1.00 81.31 106 VAL A CA 1
ATOM 756 C C . VAL A 1 106 ? -8.449 1.863 1.341 1.00 81.31 106 VAL 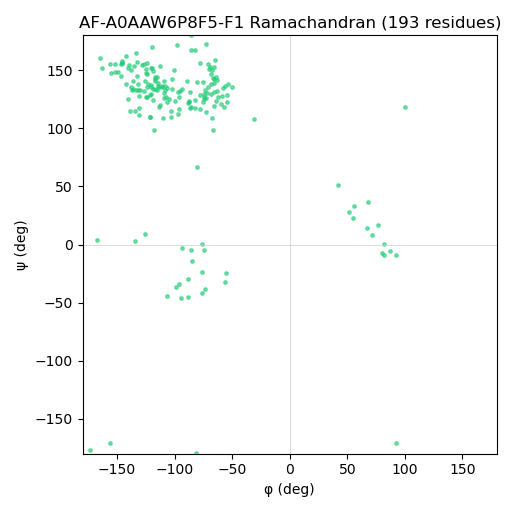A C 1
ATOM 758 O O . VAL A 1 106 ? -9.671 1.727 1.323 1.00 81.31 106 VAL A O 1
ATOM 761 N N . LEU A 1 107 ? -7.852 3.044 1.233 1.00 87.50 107 LEU A N 1
ATOM 762 C CA . LEU A 1 107 ? -8.578 4.294 1.060 1.00 87.50 107 LEU A CA 1
ATOM 763 C C . LEU A 1 107 ? -7.767 5.249 0.189 1.00 87.50 107 LEU A C 1
ATOM 765 O O . LEU A 1 107 ? -6.548 5.294 0.302 1.00 87.50 107 LEU A O 1
ATOM 769 N N . ALA A 1 108 ? -8.432 6.054 -0.632 1.00 86.12 108 ALA A N 1
ATOM 770 C CA . ALA A 1 108 ? -7.813 7.210 -1.269 1.00 86.12 108 ALA A CA 1
ATOM 771 C C . ALA A 1 108 ? -8.402 8.492 -0.673 1.00 86.12 108 ALA A C 1
ATOM 773 O O . ALA A 1 108 ? -9.617 8.584 -0.493 1.00 86.12 108 ALA A O 1
ATOM 774 N N . THR A 1 109 ? -7.555 9.475 -0.373 1.00 89.38 109 THR A N 1
ATOM 775 C CA . THR A 1 109 ? -7.984 10.806 0.088 1.00 89.38 109 THR A CA 1
ATOM 776 C C . THR A 1 109 ? -7.419 11.905 -0.802 1.00 89.38 109 THR A C 1
ATOM 778 O O . THR A 1 109 ? -6.405 11.707 -1.469 1.00 89.38 109 THR A O 1
ATOM 781 N N . SER A 1 110 ? -8.090 13.055 -0.806 1.00 89.06 110 SER A N 1
ATOM 782 C CA . SER A 1 110 ? -7.669 14.306 -1.447 1.00 89.06 110 SER A CA 1
ATOM 783 C C . SER A 1 110 ? -8.510 15.467 -0.902 1.00 89.06 110 SER A C 1
ATOM 785 O O . SER A 1 110 ? -9.615 15.237 -0.401 1.00 89.06 110 SER A O 1
ATOM 787 N N . GLY A 1 111 ? -8.046 16.710 -1.045 1.00 87.75 111 GLY A N 1
ATOM 788 C CA . GLY A 1 111 ? -8.843 17.906 -0.738 1.00 87.75 111 GLY A CA 1
ATOM 789 C C . GLY A 1 111 ? -8.990 18.234 0.752 1.00 87.75 111 GLY A C 1
ATOM 790 O O . GLY A 1 111 ? -9.878 18.997 1.126 1.00 87.75 111 GLY A O 1
ATOM 791 N N . GLY A 1 112 ? -8.150 17.658 1.615 1.00 88.88 112 GLY A N 1
ATOM 792 C CA . GLY A 1 112 ? -7.993 18.075 3.012 1.00 88.88 112 GLY A CA 1
ATOM 793 C C . GLY A 1 112 ? -9.041 17.539 3.999 1.00 88.88 112 GLY A C 1
ATOM 794 O O . GLY A 1 112 ? -8.978 17.842 5.192 1.00 88.88 112 GLY A O 1
ATOM 795 N N . ALA A 1 113 ? -10.003 16.730 3.547 1.00 93.00 113 ALA A N 1
ATOM 796 C CA . ALA A 1 113 ? -11.022 16.149 4.418 1.00 93.00 113 ALA A CA 1
ATOM 797 C C . ALA A 1 113 ? -10.504 14.911 5.173 1.00 93.00 113 ALA A C 1
ATOM 799 O O . ALA A 1 113 ? -9.830 14.047 4.610 1.00 93.00 113 ALA A O 1
ATOM 800 N N . TRP A 1 114 ? -10.875 14.794 6.452 1.00 94.62 114 TRP A N 1
ATOM 801 C CA . TRP A 1 114 ? -10.603 13.600 7.252 1.00 94.62 114 TRP A CA 1
ATOM 802 C C . TRP A 1 114 ? -11.528 12.454 6.855 1.00 94.62 114 TRP A C 1
ATOM 804 O O . TRP A 1 114 ? -12.751 12.584 6.917 1.00 94.62 114 TRP A O 1
ATOM 814 N N . ALA A 1 115 ? -10.945 11.302 6.548 1.00 95.44 115 ALA A N 1
ATOM 815 C CA . ALA A 1 115 ? -11.666 10.084 6.218 1.00 95.44 115 ALA A CA 1
ATOM 816 C C . ALA A 1 115 ? -11.229 8.928 7.128 1.00 95.44 115 ALA A C 1
ATOM 818 O O . ALA A 1 115 ? -10.113 8.899 7.646 1.00 95.44 115 ALA A O 1
ATOM 819 N N . THR A 1 116 ? -12.140 7.985 7.375 1.00 95.12 116 THR A N 1
ATOM 820 C CA . THR A 1 116 ? -11.885 6.856 8.285 1.00 95.12 116 THR A CA 1
ATOM 821 C C . THR A 1 116 ? -11.209 5.722 7.529 1.00 95.12 116 THR A C 1
ATOM 823 O O . THR A 1 116 ? -11.803 5.170 6.611 1.00 95.12 116 THR A O 1
ATOM 826 N N . LEU A 1 117 ? -9.990 5.366 7.942 1.00 93.00 117 LEU A N 1
ATOM 827 C CA . LEU A 1 117 ? -9.234 4.246 7.386 1.00 93.00 117 LEU A CA 1
ATOM 828 C C . LEU A 1 117 ? -9.557 2.940 8.121 1.00 93.00 117 LEU A C 1
ATOM 830 O O . LEU A 1 117 ? -9.791 1.921 7.482 1.00 93.00 117 LEU A O 1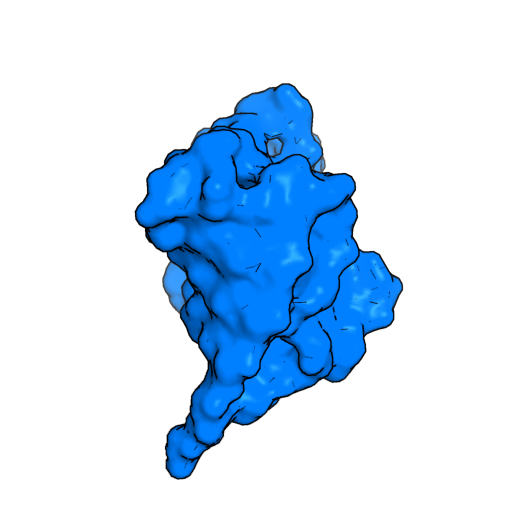
ATOM 834 N N . VAL A 1 118 ? -9.594 2.959 9.457 1.00 93.44 118 VAL A N 1
ATOM 835 C CA . VAL A 1 118 ? -9.904 1.780 10.288 1.00 93.44 118 VAL A CA 1
ATOM 836 C C . VAL A 1 118 ? -10.859 2.184 11.407 1.00 93.44 118 VAL A C 1
ATOM 838 O O . VAL A 1 118 ? -10.705 3.257 11.991 1.00 93.44 118 VAL A O 1
ATOM 841 N N . THR A 1 119 ? -11.830 1.325 11.716 1.00 93.69 119 THR A N 1
ATOM 842 C CA . THR A 1 119 ? -12.705 1.452 12.893 1.00 93.69 119 THR A CA 1
ATOM 843 C C . THR A 1 119 ? -12.364 0.340 13.879 1.00 93.69 119 THR A C 1
ATOM 845 O O . THR A 1 119 ? -12.172 -0.798 13.459 1.00 93.69 119 THR A O 1
ATOM 848 N N . GLY A 1 120 ? -12.255 0.671 15.164 1.00 91.50 120 GLY A N 1
ATOM 849 C CA . GLY A 1 120 ? -11.971 -0.285 16.229 1.00 91.50 120 GLY A CA 1
ATOM 850 C C . GLY A 1 120 ? -13.214 -1.040 16.729 1.00 91.50 120 GLY A C 1
ATOM 851 O O . GLY A 1 120 ? -14.345 -0.623 16.457 1.00 91.50 120 GLY A O 1
ATOM 852 N N . PRO A 1 121 ? -13.033 -2.119 17.512 1.00 92.62 121 PRO A N 1
ATOM 853 C CA . PRO A 1 121 ? -11.765 -2.557 18.096 1.00 92.62 121 PRO A CA 1
ATOM 854 C C . PRO A 1 121 ? -10.844 -3.192 17.050 1.00 92.62 121 PRO A C 1
ATOM 856 O O . PRO A 1 121 ? -11.291 -4.042 16.289 1.00 92.62 121 PRO A O 1
ATOM 859 N N . ALA A 1 122 ? -9.591 -2.734 16.985 1.00 89.94 122 ALA A N 1
ATOM 860 C CA . ALA A 1 122 ? -8.602 -3.274 16.055 1.00 89.94 122 ALA A CA 1
ATOM 861 C C . ALA A 1 122 ? -7.164 -2.899 16.449 1.00 89.94 122 ALA A C 1
ATOM 863 O O . ALA A 1 122 ? -6.924 -1.820 16.988 1.00 89.94 122 ALA A O 1
ATOM 864 N N . THR A 1 123 ? -6.184 -3.722 16.100 1.00 88.12 123 THR A N 1
ATOM 865 C CA . THR A 1 123 ? -4.755 -3.392 16.131 1.00 88.12 123 THR A CA 1
ATOM 866 C C . THR A 1 123 ? -4.260 -3.210 14.708 1.00 88.12 123 THR A C 1
ATOM 868 O O . THR A 1 123 ? -4.378 -4.121 13.910 1.00 88.12 123 THR A O 1
ATOM 871 N N . VAL A 1 124 ? -3.695 -2.051 14.372 1.00 87.25 124 VAL A N 1
ATOM 872 C CA . VAL A 1 124 ? -3.125 -1.747 13.051 1.00 87.25 124 VAL A CA 1
ATOM 873 C C . VAL A 1 124 ? -1.611 -1.820 13.147 1.00 87.25 124 VAL A C 1
ATOM 875 O O . VAL A 1 124 ? -1.022 -0.998 13.839 1.00 87.25 124 VAL A O 1
ATOM 878 N N . ARG A 1 125 ? -0.949 -2.754 12.459 1.00 82.62 125 ARG A N 1
ATOM 879 C CA . ARG A 1 125 ? 0.517 -2.923 12.565 1.00 82.62 125 ARG A CA 1
ATOM 880 C C . ARG A 1 125 ? 1.310 -1.832 11.855 1.00 82.62 125 ARG A C 1
ATOM 882 O O . ARG A 1 125 ? 2.362 -1.419 12.348 1.00 82.62 125 ARG A O 1
ATOM 889 N N . ALA A 1 126 ? 0.833 -1.399 10.695 1.00 81.75 126 ALA A N 1
ATOM 890 C CA . ALA A 1 126 ? 1.447 -0.331 9.924 1.00 81.75 126 ALA A CA 1
ATOM 891 C C . ALA A 1 126 ? 0.406 0.405 9.078 1.00 81.75 126 ALA A C 1
ATOM 893 O O . ALA A 1 126 ? -0.624 -0.152 8.697 1.00 81.75 126 ALA A O 1
ATOM 894 N N . VAL A 1 127 ? 0.723 1.657 8.752 1.00 86.88 127 VAL A N 1
ATOM 895 C CA . VAL A 1 127 ? 0.031 2.428 7.720 1.00 86.88 127 VAL A CA 1
ATOM 896 C C . VAL A 1 127 ? 1.052 2.834 6.670 1.00 86.88 127 VAL A C 1
ATOM 898 O O . VAL A 1 127 ? 2.112 3.378 7.000 1.00 86.88 127 VAL A O 1
ATOM 901 N N . LEU A 1 128 ? 0.724 2.544 5.419 1.00 86.56 128 LEU A N 1
ATOM 902 C CA . LEU A 1 128 ? 1.470 2.941 4.237 1.00 86.56 128 LEU A CA 1
ATOM 903 C C . LEU A 1 128 ? 0.673 4.022 3.510 1.00 86.56 128 LEU A C 1
ATOM 905 O O . LEU A 1 128 ? -0.544 3.905 3.374 1.00 86.56 128 LEU A O 1
ATOM 909 N N . ALA A 1 129 ? 1.366 5.056 3.059 1.00 87.56 129 ALA A N 1
ATOM 910 C CA . ALA A 1 129 ? 0.834 6.096 2.198 1.00 87.56 129 ALA A CA 1
ATOM 911 C C . ALA A 1 129 ? 1.647 6.120 0.905 1.00 87.56 129 ALA A C 1
ATOM 913 O O . ALA A 1 129 ? 2.878 6.068 0.946 1.00 87.56 129 ALA A O 1
ATOM 914 N N . SER A 1 130 ? 0.974 6.215 -0.233 1.00 85.31 130 SER A N 1
ATOM 915 C CA . SER A 1 130 ? 1.597 6.371 -1.544 1.00 85.31 130 SER A CA 1
ATOM 916 C C . SER A 1 130 ? 1.042 7.606 -2.227 1.00 85.31 130 SER A C 1
ATOM 918 O O . SER A 1 130 ? -0.172 7.729 -2.406 1.00 85.31 130 SER A O 1
ATOM 920 N N . HIS A 1 131 ? 1.937 8.486 -2.667 1.00 83.06 131 HIS A N 1
ATOM 921 C CA . HIS A 1 131 ? 1.564 9.632 -3.474 1.00 83.06 131 HIS A CA 1
ATOM 922 C C . HIS A 1 131 ? 1.034 9.172 -4.834 1.00 83.06 131 HIS A C 1
ATOM 924 O O . HIS A 1 131 ? 1.631 8.322 -5.503 1.00 83.06 131 HIS A O 1
ATOM 930 N N . ALA A 1 132 ? -0.114 9.710 -5.230 1.00 80.06 132 ALA A N 1
ATOM 931 C CA . ALA A 1 132 ? -0.750 9.446 -6.517 1.00 80.06 132 ALA A CA 1
ATOM 932 C C . ALA A 1 132 ? -1.238 10.732 -7.210 1.00 80.06 132 ALA A C 1
ATOM 934 O O . ALA A 1 132 ? -1.854 10.645 -8.273 1.00 80.06 132 ALA A O 1
ATOM 935 N N . GLY A 1 133 ? -0.988 11.902 -6.615 1.00 74.19 133 GLY A N 1
ATOM 936 C CA . GLY A 1 133 ? -1.232 13.214 -7.215 1.00 74.19 133 GLY A CA 1
ATOM 937 C C . GLY A 1 133 ? -0.059 13.705 -8.079 1.00 74.19 133 GLY A C 1
ATOM 938 O O . GLY A 1 133 ? 1.027 13.123 -8.007 1.00 74.19 133 GLY A O 1
ATOM 939 N N . PRO A 1 134 ? -0.278 14.763 -8.881 1.00 75.06 134 PRO A N 1
ATOM 940 C CA . PRO A 1 134 ? 0.706 15.319 -9.815 1.00 75.06 134 PRO A CA 1
ATOM 941 C C . PRO A 1 134 ? 1.675 16.343 -9.195 1.00 75.06 134 PRO A C 1
ATOM 943 O O . PRO A 1 134 ? 2.536 16.850 -9.901 1.00 75.06 134 PRO A O 1
ATOM 946 N N . ALA A 1 135 ? 1.498 16.711 -7.927 1.00 81.50 135 ALA A N 1
ATOM 947 C CA . ALA A 1 135 ? 2.302 17.719 -7.240 1.00 81.50 135 ALA A CA 1
ATOM 948 C C . ALA A 1 135 ? 2.538 17.306 -5.787 1.00 81.50 135 ALA A C 1
ATOM 950 O O . ALA A 1 135 ? 1.797 16.474 -5.275 1.00 81.50 135 ALA A O 1
ATOM 951 N N . ASP A 1 136 ? 3.528 17.903 -5.125 1.00 84.44 136 ASP A N 1
ATOM 952 C CA . ASP A 1 136 ? 3.786 17.661 -3.705 1.00 84.44 136 ASP A CA 1
ATOM 953 C C . ASP A 1 136 ? 2.536 17.896 -2.846 1.00 84.44 136 ASP A C 1
ATOM 955 O O . ASP A 1 136 ? 1.798 18.870 -3.014 1.00 84.44 136 ASP A O 1
ATOM 959 N N . GLY A 1 137 ? 2.330 17.006 -1.880 1.00 85.12 137 GLY A N 1
ATOM 960 C CA . GLY A 1 137 ? 1.185 17.026 -0.986 1.00 85.12 137 GLY A CA 1
ATOM 961 C C . GLY A 1 137 ? 1.572 17.169 0.478 1.00 85.12 137 GLY A C 1
ATOM 962 O O . GLY A 1 137 ? 2.725 17.011 0.877 1.00 85.12 137 GLY A O 1
ATOM 963 N N . ALA A 1 138 ? 0.564 17.401 1.312 1.00 89.88 138 ALA A N 1
ATOM 964 C CA . ALA A 1 138 ? 0.668 17.201 2.749 1.00 89.88 138 ALA A CA 1
ATOM 965 C C . ALA A 1 138 ? -0.312 16.116 3.191 1.00 89.88 138 ALA A C 1
ATOM 967 O O . ALA A 1 138 ? -1.442 16.042 2.696 1.00 89.88 138 ALA A O 1
ATOM 968 N N . LEU A 1 139 ? 0.116 15.291 4.142 1.00 91.81 139 LEU A N 1
ATOM 969 C CA . LEU A 1 139 ? -0.688 14.228 4.727 1.00 91.81 139 LEU A CA 1
ATOM 970 C C . LEU A 1 139 ? -0.874 14.426 6.230 1.00 91.81 139 LEU A C 1
ATOM 972 O O . LEU A 1 139 ? -0.048 15.022 6.924 1.00 91.81 139 LEU A O 1
ATOM 976 N N . GLY A 1 140 ? -1.982 13.912 6.748 1.00 93.62 140 GLY A N 1
ATOM 977 C CA . GLY A 1 140 ? -2.301 13.934 8.167 1.00 93.62 140 GLY A CA 1
ATOM 978 C C . GLY A 1 140 ? -2.878 12.604 8.617 1.00 93.62 140 GLY A C 1
ATOM 979 O O . GLY A 1 140 ? -3.538 11.898 7.855 1.00 93.62 140 GLY A O 1
ATOM 980 N N . MET A 1 141 ? -2.641 12.269 9.880 1.00 94.62 141 MET A N 1
ATOM 981 C CA . MET A 1 141 ? -3.208 11.085 10.511 1.00 94.62 141 MET A CA 1
ATOM 982 C C . MET A 1 141 ? -3.571 11.388 11.959 1.00 94.62 141 MET A C 1
ATOM 984 O O . MET A 1 141 ? -2.812 12.044 12.676 1.00 94.62 141 MET A O 1
ATOM 988 N N . ARG A 1 142 ? -4.726 10.899 12.408 1.00 94.81 142 ARG A N 1
ATOM 989 C CA . ARG A 1 142 ? -5.198 11.083 13.782 1.00 94.81 142 ARG A CA 1
ATOM 990 C C . ARG A 1 142 ? -5.970 9.876 14.288 1.00 94.81 142 ARG A C 1
ATOM 992 O O . ARG A 1 142 ? -6.587 9.143 13.517 1.00 94.81 142 ARG A O 1
ATOM 999 N N . LEU A 1 143 ? -5.995 9.740 15.603 1.00 95.25 143 LEU A N 1
ATOM 1000 C CA . LEU A 1 143 ? -6.895 8.854 16.322 1.00 95.25 143 LEU A CA 1
ATOM 1001 C C . LEU A 1 143 ? -8.109 9.656 16.794 1.00 95.25 143 LEU A C 1
ATOM 1003 O O . LEU A 1 143 ? -7.961 10.572 17.599 1.00 95.25 143 LEU A O 1
ATOM 1007 N N . LEU A 1 144 ? -9.301 9.317 16.310 1.00 96.88 144 LEU A N 1
ATOM 1008 C CA . LEU A 1 144 ? -10.565 9.832 16.833 1.00 96.88 144 LEU A CA 1
ATOM 1009 C C . LEU A 1 144 ? -11.132 8.807 17.815 1.00 96.88 144 LEU A C 1
ATOM 1011 O O . LEU A 1 144 ? -11.510 7.709 17.416 1.00 96.88 144 LEU A O 1
ATOM 1015 N N . LYS A 1 145 ? -11.171 9.152 19.097 1.00 95.62 145 LYS A N 1
ATOM 1016 C CA . LYS A 1 145 ? -11.726 8.304 20.149 1.00 95.62 145 LYS A CA 1
ATOM 1017 C C . LYS A 1 145 ? -13.238 8.183 20.025 1.00 95.62 145 LYS A C 1
ATOM 1019 O O . LYS A 1 145 ? -13.895 9.123 19.579 1.00 95.62 145 LYS A O 1
ATOM 1024 N N . GLY A 1 146 ? -13.799 7.072 20.504 1.00 91.31 146 GLY A N 1
ATOM 1025 C CA . GLY A 1 146 ? -15.257 6.893 20.588 1.00 91.31 146 GLY A CA 1
ATOM 1026 C C . GLY A 1 146 ? -15.975 8.006 21.372 1.00 91.31 146 GLY A C 1
ATOM 1027 O O . GLY A 1 146 ? -17.133 8.305 21.100 1.00 91.31 146 GLY A O 1
ATOM 1028 N N . SER A 1 147 ? -15.268 8.686 22.283 1.00 92.62 147 SER A N 1
ATOM 1029 C CA . SER A 1 147 ? -15.738 9.876 23.010 1.00 92.62 147 SER A CA 1
ATOM 1030 C C . SER A 1 147 ? -15.786 11.167 22.175 1.00 92.62 147 SER A C 1
ATOM 1032 O O . SER A 1 147 ? -16.194 12.207 22.686 1.00 92.62 147 SER A O 1
ATOM 1034 N N . GLY A 1 148 ? -15.330 11.140 20.920 1.00 91.62 148 GLY A N 1
ATOM 1035 C CA . GLY A 1 148 ? -15.210 12.305 20.038 1.00 91.62 148 GLY A CA 1
ATOM 1036 C C . GLY A 1 148 ? -13.894 13.082 20.173 1.00 91.62 148 GLY A C 1
ATOM 1037 O O . GLY A 1 148 ? -13.641 13.985 19.378 1.00 91.62 148 GLY A O 1
ATOM 1038 N N . GLN A 1 149 ? -13.027 12.737 21.131 1.00 94.88 149 GLN A N 1
ATOM 1039 C CA . GLN A 1 149 ? -11.711 13.369 21.272 1.00 94.88 149 GLN A CA 1
ATOM 1040 C C . GLN A 1 149 ? -10.762 12.947 20.146 1.00 94.88 149 GLN A C 1
ATOM 1042 O O . GLN A 1 149 ? -10.658 11.764 19.832 1.00 94.88 149 GLN A O 1
ATOM 1047 N N . ALA A 1 150 ? -10.027 13.897 19.568 1.00 94.38 150 ALA A N 1
ATOM 1048 C CA . ALA A 1 150 ? -9.044 13.623 18.525 1.00 94.38 150 ALA A CA 1
ATOM 1049 C C . ALA A 1 150 ? -7.613 13.817 19.044 1.00 94.38 150 ALA A C 1
ATOM 1051 O O . ALA A 1 150 ? -7.287 14.866 19.595 1.00 94.38 150 ALA A O 1
ATOM 1052 N N . ALA A 1 151 ? -6.753 12.828 18.814 1.00 92.44 151 ALA A N 1
ATOM 1053 C CA . ALA A 1 151 ? -5.317 12.902 19.057 1.00 92.44 151 ALA A CA 1
ATOM 1054 C C . ALA A 1 151 ? -4.578 12.835 17.717 1.00 92.44 151 ALA A C 1
ATOM 1056 O O . ALA A 1 151 ? -4.697 11.853 16.980 1.00 92.44 151 ALA A O 1
ATOM 1057 N N . ALA A 1 152 ? -3.838 13.890 17.379 1.00 90.31 152 ALA A N 1
ATOM 1058 C CA . ALA A 1 152 ? -3.024 13.901 16.173 1.00 90.31 152 ALA A CA 1
ATOM 1059 C C . ALA A 1 152 ? -1.852 12.919 16.307 1.00 90.31 152 ALA A C 1
ATOM 1061 O O . ALA A 1 152 ? -1.212 12.848 17.353 1.00 90.31 152 ALA A O 1
ATOM 1062 N N . ILE A 1 153 ? -1.582 12.177 15.236 1.00 90.62 153 ILE A N 1
ATOM 1063 C CA . ILE A 1 153 ? -0.412 11.299 15.115 1.00 90.62 153 ILE A CA 1
ATOM 1064 C C . ILE A 1 153 ? 0.585 11.935 14.146 1.00 90.62 153 ILE A C 1
ATOM 1066 O O . ILE A 1 153 ? 1.776 11.994 14.428 1.00 90.62 153 ILE A O 1
ATOM 1070 N N . ILE A 1 154 ? 0.081 12.452 13.022 1.00 90.44 154 ILE A N 1
ATOM 1071 C CA . ILE A 1 154 ? 0.846 13.187 12.014 1.00 90.44 154 ILE A CA 1
ATOM 1072 C C . ILE A 1 154 ? 0.062 14.438 11.640 1.00 90.44 154 ILE A C 1
ATOM 1074 O O . ILE A 1 154 ? -1.141 14.364 11.373 1.00 90.44 154 ILE A O 1
ATOM 1078 N N . VAL A 1 155 ? 0.745 15.581 11.600 1.00 86.62 155 VAL A N 1
ATOM 1079 C CA . VAL A 1 155 ? 0.147 16.878 11.274 1.00 86.62 155 VAL A CA 1
ATOM 1080 C C . VAL A 1 155 ? 0.846 17.460 10.054 1.00 86.62 155 VAL A C 1
ATOM 1082 O O . VAL A 1 155 ? 1.992 17.880 10.161 1.00 86.62 155 VAL A O 1
ATOM 1085 N N . ARG A 1 156 ? 0.129 17.492 8.921 1.00 86.62 156 ARG A N 1
ATOM 1086 C CA . ARG A 1 156 ? 0.553 18.098 7.643 1.00 86.62 156 ARG A CA 1
ATOM 1087 C C . ARG A 1 156 ? 2.008 17.806 7.287 1.00 86.62 156 ARG A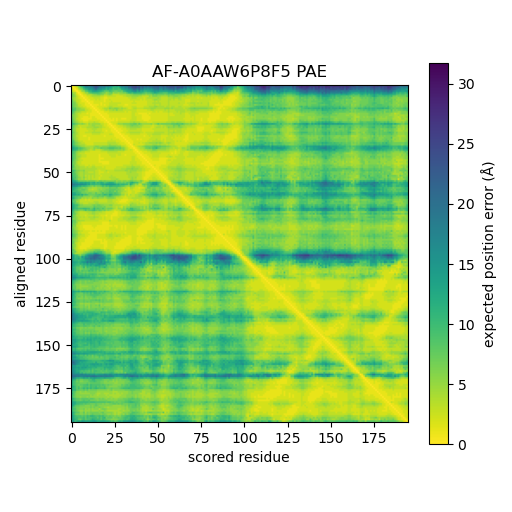 C 1
ATOM 1089 O O . ARG A 1 156 ? 2.790 18.705 6.992 1.00 86.62 156 ARG A O 1
ATOM 1096 N N . GLU A 1 157 ? 2.364 16.535 7.335 1.00 90.00 157 GLU A N 1
ATOM 1097 C CA . GLU A 1 157 ? 3.684 16.115 6.911 1.00 90.00 157 GLU A CA 1
ATOM 1098 C C . GLU A 1 157 ? 3.784 16.175 5.386 1.00 90.00 157 GLU A C 1
ATOM 1100 O O . GLU A 1 157 ? 2.882 15.707 4.691 1.00 90.00 157 GLU A O 1
ATOM 1105 N N . ALA A 1 158 ? 4.872 16.756 4.880 1.00 87.75 158 ALA A N 1
ATOM 1106 C CA . ALA A 1 158 ? 5.118 16.853 3.450 1.00 87.75 158 ALA A CA 1
ATOM 1107 C C . ALA A 1 158 ? 5.333 15.464 2.832 1.00 87.75 158 ALA A C 1
ATOM 1109 O O . ALA A 1 158 ? 6.021 14.607 3.392 1.00 87.75 158 ALA A O 1
ATOM 1110 N N . MET A 1 159 ? 4.765 15.266 1.651 1.00 83.56 159 MET A N 1
ATOM 1111 C CA . MET A 1 159 ? 4.928 14.074 0.840 1.00 83.56 159 MET A CA 1
ATOM 1112 C C . MET A 1 159 ? 5.272 14.505 -0.578 1.00 83.56 159 MET A C 1
ATOM 1114 O O . MET A 1 159 ? 4.436 15.087 -1.264 1.00 83.56 159 MET A O 1
ATOM 1118 N N . GLY A 1 160 ? 6.510 14.230 -0.983 1.00 76.75 160 GLY A N 1
ATOM 1119 C CA . GLY A 1 160 ? 6.975 14.558 -2.324 1.00 76.75 160 GLY A CA 1
ATOM 1120 C C . GLY A 1 160 ? 6.229 13.781 -3.408 1.00 76.75 160 GLY A C 1
ATOM 1121 O O . GLY A 1 160 ? 5.659 12.711 -3.151 1.00 76.75 160 GLY A O 1
ATOM 1122 N N . GLU A 1 161 ? 6.271 14.307 -4.627 1.00 67.38 161 GLU A N 1
ATOM 1123 C CA . GLU A 1 161 ? 5.795 13.617 -5.822 1.00 67.38 161 GLU A CA 1
ATOM 1124 C C . GLU A 1 161 ? 6.379 12.197 -5.902 1.00 67.38 161 GLU A C 1
ATOM 1126 O O . GLU A 1 161 ? 7.557 11.964 -5.631 1.00 67.38 161 GLU A O 1
ATOM 1131 N N . ALA A 1 162 ? 5.523 11.227 -6.238 1.00 63.44 162 ALA A N 1
ATOM 1132 C CA . ALA A 1 162 ? 5.889 9.816 -6.349 1.00 63.44 162 ALA A CA 1
ATOM 1133 C C . ALA A 1 162 ? 6.629 9.248 -5.116 1.00 63.44 162 ALA A C 1
ATOM 1135 O O . ALA A 1 162 ? 7.377 8.281 -5.238 1.00 63.44 162 ALA A O 1
ATOM 1136 N N . ALA A 1 163 ? 6.387 9.791 -3.914 1.00 71.69 163 ALA A N 1
ATOM 1137 C CA . ALA A 1 163 ? 6.923 9.252 -2.668 1.00 71.69 163 ALA A CA 1
ATOM 1138 C C . ALA A 1 163 ? 5.994 8.204 -2.040 1.00 71.69 163 ALA A C 1
ATOM 1140 O O . ALA A 1 163 ? 4.768 8.339 -2.033 1.00 71.69 163 ALA A O 1
ATOM 1141 N N . GLY A 1 164 ? 6.581 7.140 -1.493 1.00 75.69 164 GLY A N 1
ATOM 1142 C CA . GLY A 1 164 ? 5.899 6.146 -0.665 1.00 75.69 164 GLY A CA 1
ATOM 1143 C C . GLY A 1 164 ? 6.442 6.216 0.752 1.00 75.69 164 GLY A C 1
ATOM 1144 O O . GLY A 1 164 ? 7.654 6.312 0.945 1.00 75.69 164 GLY A O 1
ATOM 1145 N N . LYS A 1 165 ? 5.567 6.174 1.756 1.00 77.50 165 LYS A N 1
ATOM 1146 C CA . LYS A 1 165 ? 5.978 6.300 3.151 1.00 77.50 165 LYS A CA 1
ATOM 1147 C C . LYS A 1 165 ? 5.283 5.292 4.054 1.00 77.50 165 LYS A C 1
ATOM 1149 O O . LYS A 1 165 ? 4.063 5.149 4.040 1.00 77.50 165 LYS A O 1
ATOM 1154 N N . ARG A 1 166 ? 6.075 4.652 4.917 1.00 80.75 166 ARG A N 1
ATOM 1155 C CA . ARG A 1 166 ? 5.577 3.966 6.111 1.00 80.75 166 ARG A CA 1
ATOM 1156 C C . ARG A 1 166 ? 5.499 4.964 7.257 1.00 80.75 166 ARG A C 1
ATOM 1158 O O . ARG A 1 166 ? 6.500 5.583 7.608 1.00 80.75 166 ARG A O 1
ATOM 1165 N N . LEU A 1 167 ? 4.312 5.113 7.829 1.00 76.75 167 LEU A N 1
ATOM 1166 C CA . LEU A 1 167 ? 4.017 6.217 8.737 1.00 76.75 167 LEU A CA 1
ATOM 1167 C C . LEU A 1 167 ? 4.117 5.841 10.215 1.00 76.75 167 LEU A C 1
ATOM 1169 O O . LEU A 1 167 ? 4.570 6.656 11.010 1.00 76.75 167 LEU A O 1
ATOM 1173 N N . VAL A 1 168 ? 3.718 4.625 10.598 1.00 71.81 168 VAL A N 1
ATOM 1174 C CA . VAL A 1 168 ? 3.599 4.250 12.019 1.00 71.81 168 VAL A CA 1
ATOM 1175 C C . VAL A 1 168 ? 3.950 2.795 12.320 1.00 71.81 168 VAL A C 1
ATOM 1177 O O . VAL A 1 168 ? 3.926 1.918 11.449 1.00 71.81 168 VAL A O 1
ATOM 1180 N N . ALA A 1 169 ? 4.289 2.585 13.593 1.00 67.25 169 ALA A N 1
ATOM 1181 C CA . ALA A 1 169 ? 4.324 1.309 14.304 1.00 67.25 169 ALA A CA 1
ATOM 1182 C C . ALA A 1 169 ? 2.917 0.986 14.880 1.00 67.25 169 ALA A C 1
ATOM 1184 O O . ALA A 1 169 ? 2.000 1.781 14.666 1.00 67.25 169 ALA A O 1
ATOM 1185 N N . PRO A 1 170 ? 2.709 -0.149 15.576 1.00 78.94 170 PRO A N 1
ATOM 1186 C CA . PRO A 1 170 ? 1.365 -0.626 15.889 1.00 78.94 170 PRO A CA 1
ATOM 1187 C C . PRO A 1 170 ? 0.473 0.395 16.620 1.00 78.94 170 PRO A C 1
ATOM 1189 O O . PRO A 1 170 ? 0.868 0.934 17.652 1.00 78.94 170 PRO A O 1
ATOM 1192 N N . ILE A 1 171 ? -0.742 0.631 16.111 1.00 87.50 171 ILE A N 1
ATOM 1193 C CA . ILE A 1 171 ? -1.791 1.453 16.736 1.00 87.50 171 ILE A CA 1
ATOM 1194 C C . ILE A 1 171 ? -2.888 0.528 17.254 1.00 87.50 171 ILE A C 1
ATOM 1196 O O . ILE A 1 171 ? -3.451 -0.246 16.485 1.00 87.50 171 ILE A O 1
ATOM 1200 N N . VAL A 1 172 ? -3.241 0.651 18.533 1.00 90.62 172 VAL A N 1
ATOM 1201 C CA . VAL A 1 172 ? -4.367 -0.078 19.133 1.00 90.62 172 VAL A CA 1
ATOM 1202 C C . VAL A 1 172 ? -5.589 0.837 19.204 1.00 90.62 172 VAL A C 1
ATOM 1204 O O . VAL A 1 172 ? -5.534 1.923 19.786 1.00 90.62 172 VAL A O 1
ATOM 1207 N N . LEU A 1 173 ? -6.693 0.396 18.606 1.00 93.00 173 LEU A N 1
ATOM 1208 C CA . LEU A 1 173 ? -7.986 1.073 18.572 1.00 93.00 173 LEU A CA 1
ATOM 1209 C C . LEU A 1 173 ? -8.948 0.376 19.534 1.00 93.00 173 LEU A C 1
ATOM 1211 O O . LEU A 1 173 ? -9.191 -0.826 19.414 1.00 93.00 173 LEU A O 1
ATOM 1215 N N . GLY A 1 174 ? -9.525 1.135 20.466 1.00 93.56 174 GLY A N 1
ATOM 1216 C CA . GLY A 1 174 ? -10.634 0.660 21.291 1.00 93.56 174 GLY A CA 1
ATOM 1217 C C . GLY A 1 174 ? -11.944 0.568 20.502 1.00 93.56 174 GLY A C 1
ATOM 1218 O O . GLY A 1 174 ? -12.040 1.017 19.359 1.00 93.56 174 GLY A O 1
ATOM 1219 N N . ALA A 1 175 ? -12.986 0.007 21.115 1.00 94.19 175 ALA A N 1
ATOM 1220 C CA . ALA A 1 175 ? -14.314 -0.017 20.507 1.00 94.19 175 ALA A CA 1
ATOM 1221 C C . ALA A 1 175 ? -14.816 1.413 20.224 1.00 94.19 175 ALA A C 1
ATOM 1223 O O . ALA A 1 175 ? -14.811 2.267 21.109 1.00 94.19 175 ALA A O 1
ATOM 1224 N N . GLY A 1 176 ? -15.234 1.672 18.981 1.00 92.56 176 GLY A N 1
ATOM 1225 C CA . GLY A 1 176 ? -15.697 2.993 18.539 1.00 92.56 176 GLY A CA 1
ATOM 1226 C C . GLY A 1 176 ? -14.588 3.998 18.205 1.00 92.56 176 GLY A C 1
ATOM 1227 O O . GLY A 1 176 ? -14.894 5.055 17.648 1.00 92.56 176 GLY A O 1
ATOM 1228 N N . ASP A 1 177 ? -13.318 3.678 18.477 1.00 96.31 177 ASP A N 1
ATOM 1229 C CA . ASP A 1 177 ? -12.187 4.478 18.004 1.00 96.31 177 ASP A CA 1
ATOM 1230 C C . ASP A 1 177 ? -12.071 4.379 16.475 1.00 96.31 177 ASP A C 1
ATOM 1232 O O . ASP A 1 177 ? -12.411 3.367 15.859 1.00 96.31 177 ASP A O 1
ATOM 1236 N N . LYS A 1 178 ? -11.559 5.432 15.843 1.00 95.94 178 LYS A N 1
ATOM 1237 C CA . LYS A 1 178 ? -11.324 5.498 14.401 1.00 95.94 178 LYS A CA 1
ATOM 1238 C C . LYS A 1 178 ? -9.919 6.004 14.128 1.00 95.94 178 LYS A C 1
ATOM 1240 O O . LYS A 1 178 ? -9.540 7.079 14.593 1.00 95.94 178 LYS A O 1
ATOM 1245 N N . LEU A 1 179 ? -9.168 5.268 13.319 1.00 95.44 179 LEU A N 1
ATOM 1246 C CA . LEU A 1 179 ? -7.962 5.789 12.691 1.00 95.44 179 LEU A CA 1
ATOM 1247 C C . LEU A 1 179 ? -8.378 6.568 11.448 1.00 95.44 179 LEU A C 1
ATOM 1249 O O . LEU A 1 179 ? -8.974 6.003 10.527 1.00 95.44 179 LEU A O 1
ATOM 1253 N N . GLN A 1 180 ? -8.094 7.865 11.436 1.00 95.69 180 GLN A N 1
ATOM 1254 C CA . GLN A 1 180 ? -8.451 8.752 10.339 1.00 95.69 180 GLN A CA 1
ATOM 1255 C C . GLN A 1 180 ? -7.212 9.303 9.657 1.00 95.69 180 GLN A C 1
ATOM 1257 O O . GLN A 1 180 ? -6.213 9.614 10.307 1.00 95.69 180 GLN A O 1
ATOM 1262 N N . VAL A 1 181 ? -7.315 9.454 8.346 1.00 95.19 181 VAL A N 1
ATOM 1263 C CA . VAL A 1 181 ? -6.272 9.997 7.483 1.00 95.19 181 VAL A CA 1
ATOM 1264 C C . VAL A 1 181 ? -6.841 11.142 6.662 1.00 95.19 181 VAL A C 1
ATOM 1266 O O . VAL A 1 181 ? -8.054 11.232 6.453 1.00 95.19 181 VAL A O 1
ATOM 1269 N N . MET A 1 182 ? -5.969 12.040 6.237 1.00 94.56 182 MET A N 1
ATOM 1270 C CA . MET A 1 182 ? -6.299 13.131 5.333 1.00 94.56 182 MET A CA 1
ATOM 1271 C C . MET A 1 182 ? -5.115 13.409 4.422 1.00 94.56 182 MET A C 1
ATOM 1273 O O . MET A 1 182 ? -3.963 13.172 4.795 1.00 94.56 182 MET A O 1
ATOM 1277 N N . SER A 1 183 ? -5.394 13.991 3.268 1.00 93.19 183 SER A N 1
ATOM 1278 C CA . SER A 1 183 ? -4.364 14.559 2.415 1.00 93.19 183 SER A CA 1
ATOM 1279 C C . SER A 1 183 ? -4.919 15.702 1.586 1.00 93.19 183 SER A C 1
ATOM 1281 O O . SER A 1 183 ? -6.098 15.696 1.219 1.00 93.19 183 SER A O 1
ATOM 1283 N N . ASP A 1 184 ? -4.062 16.674 1.296 1.00 91.69 184 ASP A N 1
ATOM 1284 C CA . ASP A 1 184 ? -4.406 17.792 0.417 1.00 91.69 184 ASP A CA 1
ATOM 1285 C C . ASP A 1 184 ? -4.389 17.319 -1.050 1.00 91.69 184 ASP A C 1
ATOM 1287 O O . ASP A 1 184 ? -5.339 17.567 -1.791 1.00 91.69 184 ASP A O 1
ATOM 1291 N N . GLU A 1 185 ? -3.392 16.505 -1.410 1.00 90.38 185 GLU A N 1
ATOM 1292 C CA . GLU A 1 185 ? -3.257 15.834 -2.710 1.00 90.38 185 GLU A CA 1
ATOM 1293 C C . GLU A 1 185 ? -3.752 14.384 -2.691 1.00 90.38 185 GLU A C 1
ATOM 1295 O O . GLU A 1 185 ? -4.072 13.831 -1.635 1.00 90.38 185 GLU A O 1
ATOM 1300 N N . ARG A 1 186 ? -3.831 13.745 -3.866 1.00 88.81 186 ARG A N 1
ATOM 1301 C CA . ARG A 1 186 ? -4.269 12.344 -3.970 1.00 88.81 186 ARG A CA 1
ATOM 1302 C C . ARG A 1 186 ? -3.249 11.398 -3.330 1.00 88.81 186 ARG A C 1
ATOM 1304 O O . ARG A 1 186 ? -2.201 11.128 -3.915 1.00 88.81 186 ARG A O 1
ATOM 1311 N N . ILE A 1 187 ? -3.607 10.824 -2.182 1.00 87.38 187 ILE A N 1
ATOM 1312 C CA . ILE A 1 187 ? -2.819 9.803 -1.477 1.00 87.38 187 ILE A CA 1
ATOM 1313 C C . ILE A 1 187 ? -3.621 8.511 -1.377 1.00 87.38 187 ILE A C 1
ATOM 1315 O O . ILE A 1 187 ? -4.797 8.525 -1.009 1.00 87.38 187 ILE A O 1
ATOM 1319 N N . GLU A 1 188 ? -2.972 7.391 -1.680 1.00 89.12 188 GLU A N 1
ATOM 1320 C CA . GLU A 1 188 ? -3.496 6.049 -1.438 1.00 89.12 188 GLU A CA 1
ATOM 1321 C C . GLU A 1 188 ? -2.944 5.514 -0.115 1.00 89.12 188 GLU A C 1
ATOM 1323 O O . GLU A 1 188 ? -1.736 5.512 0.118 1.00 89.12 188 GLU A O 1
ATOM 1328 N N . TRP A 1 189 ? -3.841 5.071 0.758 1.00 87.94 189 TRP A N 1
ATOM 1329 C CA . TRP A 1 189 ? -3.561 4.628 2.116 1.00 87.94 189 TRP A CA 1
ATOM 1330 C C . TRP A 1 189 ? -3.842 3.149 2.261 1.00 87.94 189 TRP A C 1
ATOM 1332 O O . TRP A 1 189 ? -4.865 2.653 1.785 1.00 87.94 189 TRP A O 1
ATOM 1342 N N . ILE A 1 190 ? -2.962 2.460 2.980 1.00 87.31 190 ILE A N 1
ATOM 1343 C CA . ILE A 1 190 ? -3.123 1.050 3.305 1.00 87.31 190 ILE A CA 1
ATOM 1344 C C . ILE A 1 190 ? -2.803 0.855 4.781 1.00 87.31 190 ILE A C 1
ATOM 1346 O O . ILE A 1 190 ? -1.659 1.028 5.198 1.00 87.31 190 ILE A O 1
ATOM 1350 N N . ALA A 1 191 ? -3.799 0.464 5.572 1.00 87.06 191 ALA A N 1
ATOM 1351 C CA . ALA A 1 191 ? -3.571 -0.084 6.907 1.00 87.06 191 ALA A CA 1
ATOM 1352 C C . ALA A 1 191 ? -3.345 -1.592 6.779 1.00 87.06 191 ALA A C 1
ATOM 1354 O O . ALA A 1 191 ? -4.202 -2.282 6.227 1.00 87.06 191 ALA A O 1
ATOM 1355 N N . THR A 1 192 ? -2.214 -2.107 7.264 1.00 79.19 192 THR A N 1
ATOM 1356 C CA . THR A 1 192 ? -1.879 -3.539 7.205 1.00 79.19 192 THR A CA 1
ATOM 1357 C C . THR A 1 192 ? -1.857 -4.166 8.592 1.00 79.19 192 THR A C 1
ATOM 1359 O O . THR A 1 192 ? -1.601 -3.499 9.600 1.00 79.19 192 THR A O 1
ATOM 1362 N N . GLY A 1 193 ? -2.105 -5.479 8.638 1.00 74.25 193 GLY A N 1
ATOM 1363 C CA . GLY A 1 193 ? -2.073 -6.218 9.893 1.00 74.25 193 GLY A CA 1
ATOM 1364 C C . GLY A 1 193 ? -3.212 -5.829 10.828 1.00 74.25 193 GLY A C 1
ATOM 1365 O O . GLY A 1 193 ? -2.946 -5.696 12.013 1.00 74.25 193 GLY A O 1
ATOM 1366 N N . VAL A 1 194 ? -4.408 -5.546 10.292 1.00 77.62 194 VAL A N 1
ATOM 1367 C CA . VAL A 1 194 ? -5.572 -5.146 11.092 1.00 77.62 194 VAL A CA 1
ATOM 1368 C C . VAL A 1 194 ? -6.191 -6.386 11.748 1.00 77.62 194 VAL A C 1
ATOM 1370 O O . VAL A 1 194 ? -6.641 -7.287 11.033 1.00 77.62 194 VAL A O 1
ATOM 1373 N N . GLU A 1 195 ? -6.170 -6.418 13.085 1.00 78.56 195 GLU A N 1
ATOM 1374 C CA . GLU A 1 195 ? -6.591 -7.531 13.966 1.00 78.56 195 GLU A CA 1
ATOM 1375 C C . GLU A 1 195 ? -7.626 -7.115 15.006 1.00 78.56 195 GLU A C 1
ATOM 1377 O O . GLU A 1 195 ? -7.350 -6.117 15.707 1.00 78.56 195 GLU A O 1
#

Mean predicted aligned error: 6.43 Å

Nearest PDB structures (foldseek):
  1yi9-assembly1_A  TM=5.105E-01  e=7.788E-04  Rattus norvegicus
  7wim-assembly3_O  TM=6.194E-01  e=8.952E-02  Arabidopsis thaliana
  8as5-assembly1_B  TM=5.568E-01  e=3.542E-02  Homo sapiens
  8as5-assembly1_C  TM=5.452E-01  e=1.385E-01  Homo sapiens
  7cz6-assembly1_C  TM=4.595E-01  e=4.353E-01  Omono River virus

Sequence (195 aa):
MALPQQTYIASTSDGTWKDLVVGVATISSVLANALSSDAFIGLRLRKADGTTARLMPGNLLPLNTPHRPALGGLSLGAGDKLQVLSDAPVDWIATGAPGLAYASSVLATSGGAWATLVTGPATVRAVLASHAGPADGALGMRLLKGSGQAAAIIVREAMGEAAGKRLVAPIVLGAGDKLQVMSDERIEWIATGVE

Organism: NCBI:txid53408

pLDDT: mean 86.19, std 9.1, range [48.59, 96.88]

Solvent-accessible surface area (backbone atoms only — not comparable to full-atom values): 9584 Å² total; per-residue (Å²): 133,84,65,66,75,44,79,34,68,38,76,35,45,76,61,49,81,41,75,44,42,78,37,50,24,32,35,64,44,46,37,40,35,22,80,36,68,63,22,40,32,36,34,28,45,33,40,60,88,66,52,72,41,49,63,30,28,62,40,70,32,55,51,76,43,78,40,65,68,76,67,85,39,45,36,22,36,79,62,13,30,40,29,37,31,12,56,32,48,30,44,36,40,36,38,28,24,64,49,78,57,25,46,61,37,76,47,76,35,47,73,59,50,80,42,79,60,45,70,28,64,28,33,31,43,29,37,37,38,8,36,70,36,96,51,70,27,33,33,32,30,31,43,34,38,60,86,70,52,73,46,79,76,40,78,65,43,79,38,53,60,45,34,50,43,67,74,50,68,70,44,79,34,50,71,58,13,30,40,28,37,27,14,51,32,38,32,27,37,36,38,20,43,36,83

Foldseek 3Di:
DDFDKDKFKDKAAAQDKDFRDAAWWKWQWKKKAAQDFQKWKWKWKQAQVRDIFTQAFTDGDGHGDIDIRPNQIATHHGNMTIIMYINHIMMMMIMTGRDDRADKFKDKAAQFDKDFRDADQKKFAWKKKFADFPAKKFKWKWKQALVRDIDTQGDRHIDGHRGMDIRDGIDGHHHNITIIMHMNGIMMMMGHRID